Protein AF-A0A932X259-F1 (afdb_monomer_lite)

Secondary structure (DSSP, 8-state):
-PPPPEEEEEEEE-GGGGGGTSPPPEEPSSGGGGT--EE-EEEEEEEEE---STTSPPEEE-S--SEEEES-BTT---SS--SSTTSPTT-B-SB-TTS-BSS-SBTTTSSBT-EEEEEEPPTTSPP-TTEEEEBPPPPPSS--B--GGG--TT-SSSSSHHHHHHHHHSB----EETT-EEEEPBPPS--HHHHHHHHHHHTT--SSSSSS--EEEE-SS-EEEE--TT-HHHHTTSS-TT-EES--TTEEEEEEE----SSGGG---EEEEEEEEEEEEEEEEETTTTEEEEEEEEEEE--S--S---TT----S-----PPEEESSSS--EEEE--

Structure (mmCIF, N/CA/C/O backbone):
data_AF-A0A932X259-F1
#
_entry.id   AF-A0A932X259-F1
#
loop_
_atom_site.group_PDB
_atom_site.id
_atom_site.type_symbol
_atom_site.label_atom_id
_atom_site.label_alt_id
_atom_site.label_comp_id
_atom_site.label_asym_id
_atom_site.label_entity_id
_atom_site.label_seq_id
_atom_site.pdbx_PDB_ins_code
_atom_site.Cartn_x
_atom_site.Cartn_y
_atom_site.Cartn_z
_atom_site.occupancy
_atom_site.B_iso_or_equiv
_atom_site.auth_seq_id
_atom_site.auth_comp_id
_atom_site.auth_asym_id
_atom_site.auth_atom_id
_atom_site.pdbx_PDB_model_num
ATOM 1 N N . MET A 1 1 ? 9.341 -11.853 22.977 1.00 45.12 1 MET A N 1
ATOM 2 C CA . MET A 1 1 ? 8.318 -11.213 22.128 1.00 45.12 1 MET A CA 1
ATOM 3 C C . MET A 1 1 ? 7.672 -10.111 22.946 1.00 45.12 1 MET A C 1
ATOM 5 O O . MET A 1 1 ? 7.271 -10.413 24.067 1.00 45.12 1 MET A O 1
ATOM 9 N N . PRO A 1 2 ? 7.632 -8.850 22.489 1.00 50.47 2 PRO A N 1
ATOM 10 C CA . PRO A 1 2 ? 6.770 -7.865 23.125 1.00 50.47 2 PRO A CA 1
ATOM 11 C C . PRO A 1 2 ? 5.333 -8.364 22.966 1.00 50.47 2 PRO A C 1
ATOM 13 O O . PRO A 1 2 ? 4.977 -8.888 21.914 1.00 50.47 2 PRO A O 1
ATOM 16 N N . ASN A 1 3 ? 4.535 -8.287 24.026 1.00 65.69 3 ASN A N 1
ATOM 17 C CA . ASN A 1 3 ? 3.142 -8.708 23.963 1.00 65.69 3 ASN A CA 1
ATOM 18 C C . ASN A 1 3 ? 2.422 -7.856 22.912 1.00 65.69 3 ASN A C 1
ATOM 20 O O . ASN A 1 3 ? 2.396 -6.632 23.041 1.00 65.69 3 ASN A O 1
ATOM 24 N N . ASN A 1 4 ? 1.852 -8.503 21.895 1.00 74.19 4 ASN A N 1
ATOM 25 C CA . ASN A 1 4 ? 0.963 -7.856 20.936 1.00 74.19 4 ASN A CA 1
ATOM 26 C C . ASN A 1 4 ? -0.113 -7.041 21.683 1.00 74.19 4 ASN A C 1
ATOM 28 O O . ASN A 1 4 ? -0.573 -7.471 22.751 1.00 74.19 4 ASN A O 1
ATOM 32 N N . PRO A 1 5 ? -0.522 -5.872 21.164 1.00 78.81 5 PRO A N 1
ATOM 33 C CA . PRO A 1 5 ? -1.546 -5.058 21.802 1.00 78.81 5 PRO A CA 1
ATOM 34 C C . PRO A 1 5 ? -2.870 -5.825 21.887 1.00 78.81 5 PRO A C 1
ATOM 36 O O . PRO A 1 5 ? -3.366 -6.368 20.898 1.00 78.81 5 PRO A O 1
ATOM 39 N N . ARG A 1 6 ? -3.449 -5.853 23.092 1.00 82.31 6 ARG A N 1
ATOM 40 C CA . ARG A 1 6 ? -4.713 -6.534 23.393 1.00 82.31 6 ARG A CA 1
ATOM 41 C C . ARG A 1 6 ? -5.741 -5.558 23.932 1.00 82.31 6 ARG A C 1
ATOM 43 O O . ARG A 1 6 ? -5.445 -4.771 24.829 1.00 82.31 6 ARG A O 1
ATOM 50 N N . ILE A 1 7 ? -6.966 -5.674 23.443 1.00 82.81 7 ILE A N 1
ATOM 51 C CA . ILE A 1 7 ? -8.128 -4.939 23.938 1.00 82.81 7 ILE A CA 1
ATOM 52 C C . ILE A 1 7 ? -9.087 -5.953 24.543 1.00 82.81 7 ILE A C 1
ATOM 54 O O . ILE A 1 7 ? -9.465 -6.914 23.885 1.00 82.81 7 ILE A O 1
ATOM 58 N N . THR A 1 8 ? -9.484 -5.750 25.799 1.00 82.69 8 THR A N 1
ATOM 59 C CA . THR A 1 8 ? -10.473 -6.602 26.469 1.00 82.69 8 THR A CA 1
ATOM 60 C C . THR A 1 8 ? -11.732 -5.805 26.747 1.00 82.69 8 THR A C 1
ATOM 62 O O . THR A 1 8 ? -11.695 -4.802 27.457 1.00 82.69 8 THR A O 1
ATOM 65 N N . VAL A 1 9 ? -12.851 -6.268 26.202 1.00 83.88 9 VAL A N 1
ATOM 66 C CA . VAL A 1 9 ? -14.177 -5.702 26.427 1.00 83.88 9 VAL A CA 1
ATOM 67 C C . VAL A 1 9 ? -14.928 -6.614 27.382 1.00 83.88 9 VAL A C 1
ATOM 69 O O . VAL A 1 9 ? -15.023 -7.820 27.165 1.00 83.88 9 VAL A O 1
ATOM 72 N N . THR A 1 10 ? -15.472 -6.031 28.446 1.00 82.88 10 THR A N 1
ATOM 73 C CA . THR A 1 10 ? -16.370 -6.726 29.370 1.00 82.88 10 THR A CA 1
ATOM 74 C C . THR A 1 10 ? -17.757 -6.122 29.247 1.00 82.88 10 THR A C 1
ATOM 76 O O . THR A 1 10 ? -17.952 -4.942 29.531 1.00 82.88 10 THR A O 1
ATOM 79 N N . VAL A 1 11 ? -18.722 -6.936 28.834 1.00 82.75 11 VAL A N 1
ATOM 80 C CA . VAL A 1 11 ? -20.140 -6.575 28.818 1.00 82.75 11 VAL A CA 1
ATOM 81 C C . VAL A 1 11 ? -20.782 -7.171 30.058 1.00 82.75 11 VAL A C 1
ATOM 83 O O . VAL A 1 11 ? -20.601 -8.353 30.348 1.00 82.75 11 VAL A O 1
ATOM 86 N N . GLN A 1 12 ? -21.527 -6.361 30.802 1.00 86.31 12 GLN A N 1
ATOM 87 C CA . GLN A 1 12 ? -22.185 -6.789 32.031 1.00 86.31 12 GLN A CA 1
ATOM 88 C C . GLN A 1 12 ? -23.670 -6.449 31.986 1.00 86.31 12 GLN A C 1
ATOM 90 O O . GLN A 1 12 ? -24.073 -5.412 31.462 1.00 86.31 12 GLN A O 1
ATOM 95 N N . ARG A 1 13 ? -24.480 -7.333 32.561 1.00 85.88 13 ARG A N 1
ATOM 96 C CA . ARG A 1 13 ? -25.880 -7.088 32.897 1.00 85.88 13 ARG A CA 1
ATOM 97 C C . ARG A 1 13 ? -26.040 -7.398 34.373 1.00 85.88 13 ARG A C 1
ATOM 99 O O . ARG A 1 13 ? -26.121 -8.570 34.736 1.00 85.88 13 ARG A O 1
ATOM 106 N N . THR A 1 14 ? -26.038 -6.361 35.205 1.00 85.62 14 THR A N 1
ATOM 107 C CA . THR A 1 14 ? -26.082 -6.512 36.667 1.00 85.62 14 THR A CA 1
ATOM 108 C C . THR A 1 14 ? -27.204 -5.708 37.298 1.00 85.62 14 THR A C 1
ATOM 110 O O . THR A 1 14 ? -27.663 -4.718 36.724 1.00 85.62 14 THR A O 1
ATOM 113 N N . ALA A 1 15 ? -27.615 -6.072 38.513 1.00 76.94 15 ALA A N 1
ATOM 114 C CA . ALA A 1 15 ? -28.563 -5.281 39.300 1.00 76.94 15 ALA A CA 1
ATOM 115 C C . ALA A 1 15 ? -28.119 -3.812 39.463 1.00 76.94 15 ALA A C 1
ATOM 117 O O . ALA A 1 15 ? -28.945 -2.910 39.339 1.00 76.94 15 ALA A O 1
ATOM 118 N N . ALA A 1 16 ? -26.814 -3.568 39.627 1.00 71.06 16 ALA A N 1
ATOM 119 C CA . ALA A 1 16 ? -26.227 -2.226 39.710 1.00 71.06 16 ALA A CA 1
ATOM 120 C C . ALA A 1 16 ? -26.286 -1.435 38.384 1.00 71.06 16 ALA A C 1
ATOM 122 O O . ALA A 1 16 ? -26.168 -0.213 38.384 1.00 71.06 16 ALA A O 1
ATOM 123 N N . SER A 1 17 ? -26.495 -2.114 37.251 1.00 67.12 17 SER A N 1
ATOM 124 C CA . SER A 1 17 ? -26.584 -1.495 35.919 1.00 67.12 17 SER A CA 1
ATOM 125 C C . SER A 1 17 ? -27.923 -0.786 35.675 1.00 67.12 17 SER A C 1
ATOM 127 O O . SER A 1 17 ? -28.011 0.061 34.783 1.00 67.12 17 SER A O 1
ATOM 129 N N . ARG A 1 18 ? -28.962 -1.112 36.465 1.00 65.06 18 ARG A N 1
ATOM 130 C CA . ARG A 1 18 ? -30.315 -0.538 36.334 1.00 65.06 18 ARG A CA 1
ATOM 131 C C . ARG A 1 18 ? -30.341 0.974 36.540 1.00 65.06 18 ARG A C 1
ATOM 133 O O . ARG A 1 18 ? -31.034 1.667 35.804 1.00 65.06 18 ARG A O 1
ATOM 140 N N . ASP A 1 19 ? -29.565 1.474 37.495 1.00 61.69 19 ASP A N 1
ATOM 141 C CA . ASP A 1 19 ? -29.581 2.893 37.871 1.00 61.69 19 ASP A CA 1
ATOM 142 C C . ASP A 1 19 ? -28.738 3.767 36.927 1.00 61.69 19 ASP A C 1
ATOM 144 O O . ASP A 1 19 ? -28.852 4.990 36.934 1.00 61.69 19 ASP A O 1
ATOM 148 N N . ALA A 1 20 ? -27.922 3.141 36.074 1.00 64.56 20 ALA A N 1
ATOM 149 C CA . ALA A 1 20 ? -27.018 3.808 35.140 1.00 64.56 20 ALA A CA 1
ATOM 150 C C . ALA A 1 20 ? -27.521 3.809 33.680 1.00 64.56 20 ALA A C 1
ATOM 152 O O . ALA A 1 20 ? -26.792 4.225 32.783 1.00 64.56 20 ALA A O 1
ATOM 153 N N . GLY A 1 21 ? -28.757 3.356 33.420 1.00 64.75 21 GLY A N 1
ATOM 154 C CA . GLY A 1 21 ? -29.352 3.350 32.075 1.00 64.75 21 GLY A CA 1
ATOM 155 C C . GLY A 1 21 ? -28.845 2.238 31.146 1.00 64.75 21 GLY A C 1
ATOM 156 O O . GLY A 1 21 ? -29.092 2.289 29.942 1.00 64.75 21 GLY A O 1
ATOM 157 N N . PHE A 1 22 ? -28.157 1.228 31.687 1.00 72.31 22 PHE A N 1
ATOM 158 C CA . PHE A 1 22 ? -27.699 0.049 30.946 1.00 72.31 22 PHE A CA 1
ATOM 159 C C . PHE A 1 22 ? -28.690 -1.122 31.069 1.00 72.31 22 PHE A C 1
ATOM 161 O O . PHE A 1 22 ? -29.661 -1.076 31.826 1.00 72.31 22 PHE A O 1
ATOM 168 N N . ALA A 1 23 ? -28.461 -2.192 30.298 1.00 76.81 23 ALA A N 1
ATOM 169 C CA . ALA A 1 23 ? -29.352 -3.349 30.274 1.00 76.81 23 ALA A CA 1
ATOM 170 C C . ALA A 1 23 ? -29.478 -4.010 31.671 1.00 76.81 23 ALA A C 1
ATOM 172 O O . ALA A 1 23 ? -28.460 -4.296 32.306 1.00 76.81 23 ALA A O 1
ATOM 173 N N . PRO A 1 24 ? -30.707 -4.310 32.143 1.00 81.25 24 PRO A N 1
ATOM 174 C CA . PRO A 1 24 ? -30.941 -4.905 33.462 1.00 81.25 24 PRO A CA 1
ATOM 175 C C . PRO A 1 24 ? -30.407 -6.346 33.534 1.00 81.25 24 PRO A C 1
ATOM 177 O O . PRO A 1 24 ? -30.211 -6.964 32.480 1.00 81.25 24 PRO A O 1
ATOM 180 N N . PRO A 1 25 ? -30.225 -6.925 34.737 1.00 86.19 25 PRO A N 1
ATOM 181 C CA . PRO A 1 25 ? -29.815 -8.323 34.899 1.00 86.19 25 PRO A CA 1
ATOM 182 C C . PRO A 1 25 ? -30.815 -9.291 34.246 1.00 86.19 25 PRO A C 1
ATOM 184 O O . PRO A 1 25 ? -31.937 -8.922 33.879 1.00 86.19 25 PRO A O 1
ATOM 187 N N . VAL A 1 26 ? -30.387 -10.531 34.014 1.00 89.50 26 VAL A N 1
ATOM 188 C CA . VAL A 1 26 ? -31.168 -11.498 33.233 1.00 89.50 26 VAL A CA 1
ATOM 189 C C . VAL A 1 26 ? -32.234 -12.137 34.127 1.00 89.50 26 VAL A C 1
ATOM 191 O O . VAL A 1 26 ? -31.894 -12.686 35.176 1.00 89.50 26 VAL A O 1
ATOM 194 N N . PRO A 1 27 ? -33.523 -12.111 33.740 1.00 88.19 27 PRO A N 1
ATOM 195 C CA . PRO A 1 27 ? -34.566 -12.767 34.514 1.00 88.19 27 PRO A CA 1
ATOM 196 C C . PRO A 1 27 ? -34.375 -14.283 34.485 1.00 88.19 27 PRO A C 1
ATOM 198 O O . PRO A 1 27 ? -34.145 -14.871 33.427 1.00 88.19 27 PRO A O 1
ATOM 201 N N . THR A 1 28 ? -34.532 -14.936 35.634 1.00 88.25 28 THR A N 1
ATOM 202 C CA . THR A 1 28 ? -34.539 -16.400 35.673 1.00 88.25 28 THR A CA 1
ATOM 203 C C . THR A 1 28 ? -35.951 -16.913 35.391 1.00 88.25 28 THR A C 1
ATOM 205 O O . THR A 1 28 ? -36.949 -16.347 35.849 1.00 88.25 28 THR A O 1
ATOM 208 N N . PHE A 1 29 ? -36.063 -17.992 34.616 1.00 86.50 29 PHE A N 1
ATOM 209 C CA . PHE A 1 29 ? -37.354 -18.647 34.401 1.00 86.50 29 PHE A CA 1
ATOM 210 C C . PHE A 1 29 ? -37.689 -19.581 35.572 1.00 86.50 29 PHE A C 1
ATOM 212 O O . PHE A 1 29 ? -38.701 -19.401 36.242 1.00 86.50 29 PHE A O 1
ATOM 219 N N . PHE A 1 30 ? -36.795 -20.527 35.877 1.00 87.12 30 PHE A N 1
ATOM 220 C CA . PHE A 1 30 ? -37.000 -21.506 36.950 1.00 87.12 30 PHE A CA 1
ATOM 221 C C . PHE A 1 30 ? -36.618 -20.991 38.346 1.00 87.12 30 PHE A C 1
ATOM 223 O O . PHE A 1 30 ? -37.236 -21.393 39.328 1.00 87.12 30 PHE A O 1
ATOM 230 N N . GLY A 1 31 ? -35.652 -20.072 38.455 1.00 83.62 31 GLY A N 1
ATOM 231 C CA . GLY A 1 31 ? -35.204 -19.532 39.747 1.00 83.62 31 GLY A CA 1
ATOM 232 C C . GLY A 1 31 ? -36.307 -18.786 40.503 1.00 83.62 31 GLY A C 1
ATOM 233 O O . GLY A 1 31 ? -36.319 -18.784 41.734 1.00 83.62 31 GLY A O 1
ATOM 234 N N . LYS A 1 32 ? -37.306 -18.254 39.789 1.00 86.88 32 LYS A N 1
ATOM 235 C CA . LYS A 1 32 ? -38.492 -17.627 40.389 1.00 86.88 32 LYS A CA 1
ATOM 236 C C . LYS A 1 32 ? -39.249 -18.559 41.336 1.00 86.88 32 LYS A C 1
ATOM 238 O O . LYS A 1 32 ? -39.766 -18.083 42.341 1.00 86.88 32 LYS A O 1
ATOM 243 N N . ALA A 1 33 ? -39.273 -19.868 41.069 1.00 84.69 33 ALA A N 1
ATOM 244 C CA . ALA A 1 33 ? -39.947 -20.846 41.928 1.00 84.69 33 ALA A CA 1
ATOM 245 C C . ALA A 1 33 ? -39.275 -21.011 43.306 1.00 84.69 33 ALA A C 1
ATOM 247 O O . ALA A 1 33 ? -39.915 -21.470 44.247 1.00 84.69 33 ALA A O 1
ATOM 248 N N . ILE A 1 34 ? -38.005 -20.613 43.427 1.00 89.25 34 ILE A N 1
ATOM 249 C CA . ILE A 1 34 ? -37.200 -20.696 44.655 1.00 89.25 34 ILE A CA 1
ATOM 250 C C . ILE A 1 34 ? -36.741 -19.315 45.156 1.00 89.25 34 ILE A C 1
ATOM 252 O O . ILE A 1 34 ? -35.814 -19.219 45.953 1.00 89.25 34 ILE A O 1
ATOM 256 N N . GLY A 1 35 ? -37.385 -18.236 44.696 1.00 88.38 35 GLY A N 1
ATOM 257 C CA . GLY A 1 35 ? -37.127 -16.871 45.169 1.00 88.38 35 GLY A CA 1
ATOM 258 C C . GLY A 1 35 ? -35.972 -16.127 44.486 1.00 88.38 35 GLY A C 1
ATOM 259 O O . GLY A 1 35 ? -35.629 -15.033 44.923 1.00 88.38 35 GLY A O 1
ATOM 260 N N . ILE A 1 36 ? -35.392 -16.656 43.405 1.00 88.25 36 ILE A N 1
ATOM 261 C CA . ILE A 1 36 ? -34.329 -15.989 42.632 1.00 88.25 36 ILE A CA 1
ATOM 262 C C . ILE A 1 36 ? -34.938 -15.386 41.365 1.00 88.25 36 ILE A C 1
ATOM 264 O O . ILE A 1 36 ? -35.127 -16.084 40.377 1.00 88.25 36 ILE A O 1
ATOM 268 N N . ALA A 1 37 ? -35.265 -14.095 41.360 1.00 87.31 37 ALA A N 1
ATOM 269 C CA . ALA A 1 37 ? -35.941 -13.474 40.216 1.00 87.31 37 ALA A CA 1
ATOM 270 C C . ALA A 1 37 ? -35.006 -13.163 39.033 1.00 87.31 37 ALA A C 1
ATOM 272 O O . ALA A 1 37 ? -35.431 -13.239 37.877 1.00 87.31 37 ALA A O 1
ATOM 273 N N . GLU A 1 38 ? -33.749 -12.817 39.316 1.00 89.94 38 GLU A N 1
ATOM 274 C CA . GLU A 1 38 ? -32.783 -12.279 38.353 1.00 89.94 38 GLU A CA 1
ATOM 275 C C . GLU A 1 38 ? -31.372 -12.753 38.707 1.00 89.94 38 GLU A C 1
ATOM 277 O O . GLU A 1 38 ? -31.083 -13.034 39.872 1.00 89.94 38 GLU A O 1
ATOM 282 N N . VAL A 1 39 ? -30.510 -12.857 37.699 1.00 88.00 39 VAL A N 1
ATOM 283 C CA . VAL A 1 39 ? -29.086 -13.161 37.860 1.00 88.00 39 VAL A CA 1
ATOM 284 C C . VAL A 1 39 ? -28.245 -12.179 37.062 1.00 88.00 39 VAL A C 1
ATOM 286 O O . VAL A 1 39 ? -28.589 -11.793 35.940 1.00 88.00 39 VAL A O 1
ATOM 289 N N . ASP A 1 40 ? -27.123 -11.804 37.657 1.00 89.06 40 ASP A N 1
ATOM 290 C CA . ASP A 1 40 ? -26.106 -11.011 36.995 1.00 89.06 40 ASP A CA 1
ATOM 291 C C . ASP A 1 40 ? -25.333 -11.901 36.019 1.00 89.06 40 ASP A C 1
ATOM 293 O O . ASP A 1 40 ? -24.961 -13.031 36.345 1.00 89.06 40 ASP A O 1
ATOM 297 N N . VAL A 1 41 ? -25.091 -11.396 34.812 1.00 87.62 41 VAL A N 1
ATOM 298 C CA . VAL A 1 41 ? -24.262 -12.079 33.814 1.00 87.62 41 VAL A CA 1
ATOM 299 C C . VAL A 1 41 ? -23.212 -11.125 33.275 1.00 87.62 41 VAL A C 1
ATOM 301 O O . VAL A 1 41 ? -23.452 -9.924 33.125 1.00 87.62 41 VAL A O 1
ATOM 304 N N . SER A 1 42 ? -22.049 -11.669 32.948 1.00 85.31 42 SER A N 1
ATOM 305 C CA . SER A 1 42 ? -21.005 -10.952 32.234 1.00 85.31 42 SER A CA 1
ATOM 306 C C . SER A 1 42 ? -20.455 -11.807 31.102 1.00 85.31 42 SER A C 1
ATOM 308 O O . SER A 1 42 ? -20.469 -13.037 31.158 1.00 85.31 42 SER A O 1
ATOM 310 N N . ALA A 1 43 ? -19.988 -11.135 30.060 1.00 83.19 43 ALA A N 1
ATOM 311 C CA . ALA A 1 43 ? -19.244 -11.725 28.965 1.00 83.19 43 ALA A CA 1
ATOM 312 C C . ALA A 1 43 ? -17.968 -10.911 28.769 1.00 83.19 43 ALA A C 1
ATOM 314 O O . ALA A 1 43 ? -17.998 -9.679 28.814 1.00 83.19 43 ALA A O 1
ATOM 315 N N . VAL A 1 44 ? -16.852 -11.602 28.562 1.00 82.56 44 VAL A N 1
ATOM 316 C CA . VAL A 1 44 ? -15.559 -10.981 28.279 1.00 82.56 44 VAL A CA 1
ATOM 317 C C . VAL A 1 44 ? -15.098 -11.444 26.909 1.00 82.56 44 VAL A C 1
ATOM 319 O O . VAL A 1 44 ? -15.125 -12.639 26.620 1.00 82.56 44 VAL A O 1
ATOM 322 N N . ALA A 1 45 ? -14.669 -10.499 26.084 1.00 79.19 45 ALA A N 1
ATOM 323 C CA . ALA A 1 45 ? -14.014 -10.767 24.816 1.00 79.19 45 ALA A CA 1
ATOM 324 C C . ALA A 1 45 ? -12.685 -10.015 24.785 1.00 79.19 45 ALA A C 1
ATOM 326 O O . ALA A 1 45 ? -12.643 -8.817 25.069 1.00 79.19 45 ALA A O 1
ATOM 327 N N . THR A 1 46 ? -11.606 -10.709 24.436 1.00 79.19 46 THR A N 1
ATOM 328 C CA . THR A 1 46 ? -10.302 -10.092 24.193 1.00 79.19 46 THR A CA 1
ATOM 329 C C . THR A 1 46 ? -10.004 -10.167 22.702 1.00 79.19 46 THR A C 1
ATOM 331 O O . THR A 1 46 ? -10.198 -11.207 22.084 1.00 79.19 46 THR A O 1
ATOM 334 N N . ALA A 1 47 ? -9.538 -9.070 22.119 1.00 75.38 47 ALA A N 1
ATOM 335 C CA . ALA A 1 47 ? -9.013 -9.005 20.764 1.00 75.38 47 ALA A CA 1
ATOM 336 C C . ALA A 1 47 ? -7.528 -8.630 20.814 1.00 75.38 47 ALA A C 1
ATOM 338 O O . ALA A 1 47 ? -7.099 -7.911 21.717 1.00 75.38 47 ALA A O 1
ATOM 339 N N . GLU A 1 48 ? -6.744 -9.115 19.861 1.00 77.25 48 GLU A N 1
ATOM 340 C CA . GLU A 1 48 ? -5.313 -8.855 19.727 1.00 77.25 48 GLU A CA 1
ATOM 341 C C . GLU A 1 48 ? -5.017 -8.400 18.301 1.00 77.25 48 GLU A C 1
ATOM 343 O O . GLU A 1 48 ? -5.407 -9.086 17.355 1.00 77.25 48 GLU A O 1
ATOM 348 N N . ALA A 1 49 ? -4.317 -7.274 18.151 1.00 76.50 49 ALA A N 1
ATOM 349 C CA . ALA A 1 49 ? -3.743 -6.896 16.864 1.00 76.50 49 ALA A CA 1
ATOM 350 C C . ALA A 1 49 ? -2.325 -7.468 16.755 1.00 76.50 49 ALA A C 1
ATOM 352 O O . ALA A 1 49 ? -1.566 -7.406 17.723 1.00 76.50 49 ALA A O 1
ATOM 353 N N . TYR A 1 50 ? -1.967 -8.047 15.610 1.00 70.62 50 TYR A N 1
ATOM 354 C CA . TYR A 1 50 ? -0.666 -8.696 15.418 1.00 70.62 50 TYR A CA 1
ATOM 355 C C . TYR A 1 50 ? -0.046 -8.329 14.071 1.00 70.62 50 TYR A C 1
ATOM 357 O O . TYR A 1 50 ? -0.755 -8.007 13.125 1.00 70.62 50 TYR A O 1
ATOM 365 N N . THR A 1 51 ? 1.280 -8.408 13.976 1.00 73.12 51 THR A N 1
ATOM 366 C CA . THR A 1 51 ? 1.992 -8.342 12.694 1.00 73.12 51 THR A CA 1
ATOM 367 C C . THR A 1 51 ? 2.144 -9.766 12.151 1.00 73.12 51 THR A C 1
ATOM 369 O O . THR A 1 51 ? 2.713 -10.607 12.856 1.00 73.12 51 THR A O 1
ATOM 372 N N . PRO A 1 52 ? 1.629 -10.083 10.951 1.00 69.38 52 PRO A N 1
ATOM 373 C CA . PRO A 1 52 ? 1.787 -11.410 10.357 1.00 69.38 52 PRO A CA 1
ATOM 374 C C . PRO A 1 52 ? 3.253 -11.719 10.054 1.00 69.38 52 PRO A C 1
ATOM 376 O O . PRO A 1 52 ? 4.004 -10.847 9.612 1.00 69.38 52 PRO A O 1
ATOM 379 N N . GLY A 1 53 ? 3.642 -12.969 10.281 1.00 71.00 53 GLY A N 1
ATOM 380 C CA . GLY A 1 53 ? 5.001 -13.465 10.100 1.00 71.00 53 GLY A CA 1
ATOM 381 C C . GLY A 1 53 ? 5.190 -14.794 10.828 1.00 71.00 53 GLY A C 1
ATOM 382 O O . GLY A 1 53 ? 4.206 -15.466 11.140 1.00 71.00 53 GLY A O 1
ATOM 383 N N . ASP A 1 54 ? 6.436 -15.178 11.109 1.00 65.81 54 ASP A N 1
ATOM 384 C CA . ASP A 1 54 ? 6.756 -16.489 11.688 1.00 65.81 54 ASP A CA 1
ATOM 385 C C . ASP A 1 54 ? 5.902 -16.839 12.931 1.00 65.81 54 ASP A C 1
ATOM 387 O O . ASP A 1 54 ? 5.765 -16.062 13.884 1.00 65.81 54 ASP A O 1
ATOM 391 N N . GLY A 1 55 ? 5.270 -18.016 12.887 1.00 65.19 55 GLY A N 1
ATOM 392 C CA . GLY A 1 55 ? 4.381 -18.527 13.932 1.00 65.19 55 GLY A CA 1
ATOM 393 C C . GLY A 1 55 ? 3.024 -17.821 14.087 1.00 65.19 55 GLY A C 1
ATOM 394 O O . GLY A 1 55 ? 2.274 -18.182 14.999 1.00 65.19 55 GLY A O 1
ATOM 395 N N . GLN A 1 56 ? 2.680 -16.835 13.248 1.00 70.94 56 GLN A N 1
ATOM 396 C CA . GLN A 1 56 ? 1.354 -16.200 13.235 1.00 70.94 56 GLN A CA 1
ATOM 397 C C . GLN A 1 56 ? 0.455 -16.760 12.118 1.00 70.94 56 GLN A C 1
ATOM 399 O O . GLN A 1 56 ? 0.968 -17.242 11.106 1.00 70.94 56 GLN A O 1
ATOM 404 N N . PRO A 1 57 ? -0.884 -16.701 12.278 1.00 69.12 57 PRO A N 1
ATOM 405 C CA . PRO A 1 57 ? -1.815 -17.071 11.220 1.00 69.12 57 PRO A CA 1
ATOM 406 C C . PRO A 1 57 ? -1.573 -16.253 9.942 1.00 69.12 57 PRO A C 1
ATOM 408 O O . PRO A 1 57 ? -1.195 -15.079 10.035 1.00 69.12 57 PRO A O 1
ATOM 411 N N . PRO A 1 58 ? -1.815 -16.843 8.759 1.00 67.31 58 PRO A N 1
ATOM 412 C CA . PRO A 1 58 ? -1.770 -16.107 7.501 1.00 67.31 58 PRO A CA 1
ATOM 413 C C . PRO A 1 58 ? -2.831 -14.997 7.471 1.00 67.31 58 PRO A C 1
ATOM 415 O O . PRO A 1 58 ? -3.822 -15.042 8.202 1.00 67.31 58 PRO A O 1
ATOM 418 N N . VAL A 1 59 ? -2.637 -14.009 6.596 1.00 71.38 59 VAL A N 1
ATOM 419 C CA . VAL A 1 59 ? -3.591 -12.913 6.364 1.00 71.38 59 VAL A CA 1
ATOM 420 C C . VAL A 1 59 ? -4.191 -12.964 4.967 1.00 71.38 59 VAL A C 1
ATOM 422 O O . VAL A 1 59 ? -3.522 -13.347 4.002 1.00 71.38 59 VAL A O 1
ATOM 425 N N . CYS A 1 60 ? -5.453 -12.545 4.878 1.00 72.19 60 CYS A N 1
ATOM 426 C CA . CYS A 1 60 ? -6.119 -12.218 3.622 1.00 72.19 60 CYS A CA 1
ATOM 427 C C . CYS A 1 60 ? -6.267 -10.705 3.537 1.00 72.19 60 CYS A C 1
ATOM 429 O O . CYS A 1 60 ? -6.834 -10.107 4.456 1.00 72.19 60 CYS A O 1
ATOM 431 N N . VAL A 1 61 ? -5.846 -10.108 2.424 1.00 74.56 61 VAL A N 1
ATOM 432 C CA . VAL A 1 61 ? -5.956 -8.657 2.237 1.00 74.56 61 VAL A CA 1
ATOM 433 C C . VAL A 1 61 ? -6.858 -8.347 1.052 1.00 74.56 61 VAL A C 1
ATOM 435 O O . VAL A 1 61 ? -6.644 -8.858 -0.047 1.00 74.56 61 VAL A O 1
ATOM 438 N N . GLY A 1 62 ? -7.884 -7.528 1.293 1.00 78.31 62 GLY A N 1
ATOM 439 C CA . GLY A 1 62 ? -8.716 -6.914 0.253 1.00 78.31 62 GLY A CA 1
ATOM 440 C C . GLY A 1 62 ? -8.260 -5.490 -0.081 1.00 78.31 62 GLY A C 1
ATOM 441 O O . GLY A 1 62 ? -7.323 -4.971 0.519 1.00 78.31 62 GLY A O 1
ATOM 442 N N . CYS A 1 63 ? -8.930 -4.829 -1.028 1.00 84.38 63 CYS A N 1
ATOM 443 C CA . CYS A 1 63 ? -8.568 -3.491 -1.523 1.00 84.38 63 CYS A CA 1
ATOM 444 C C . CYS A 1 63 ? -7.121 -3.381 -2.036 1.00 84.38 63 CYS A C 1
ATOM 446 O O . CYS A 1 63 ? -6.548 -2.284 -2.040 1.00 84.38 63 CYS A O 1
ATOM 448 N N . ILE A 1 64 ? -6.525 -4.499 -2.454 1.00 87.88 64 ILE A N 1
ATOM 449 C CA . ILE A 1 64 ? -5.180 -4.509 -3.019 1.00 87.88 64 ILE A CA 1
ATOM 450 C C . ILE A 1 64 ? -5.154 -3.698 -4.313 1.00 87.88 64 ILE A C 1
ATOM 452 O O . ILE A 1 64 ? -6.127 -3.655 -5.072 1.00 87.88 64 ILE A O 1
ATOM 456 N N . LYS A 1 65 ? -4.035 -3.024 -4.562 1.00 89.94 65 LYS A N 1
ATOM 457 C CA . LYS A 1 65 ? -3.836 -2.311 -5.826 1.00 89.94 65 LYS A CA 1
ATOM 458 C C . LYS A 1 65 ? -3.411 -3.295 -6.914 1.00 89.94 65 LYS A C 1
ATOM 460 O O . LYS A 1 65 ? -2.833 -4.325 -6.576 1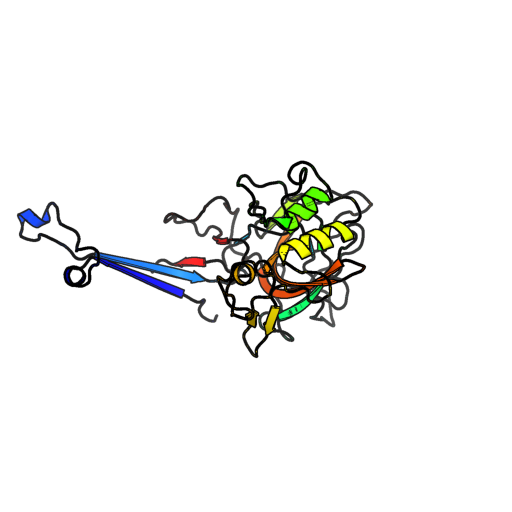.00 89.94 65 LYS A O 1
ATOM 465 N N . PRO A 1 66 ? -3.674 -2.998 -8.204 1.00 91.31 66 PRO A N 1
ATOM 466 C CA . PRO A 1 66 ? -3.326 -3.859 -9.342 1.00 91.31 66 PRO A CA 1
ATOM 467 C C . PRO A 1 66 ? -1.821 -3.856 -9.634 1.00 91.31 66 PRO A C 1
ATOM 469 O O . PRO A 1 66 ? -1.386 -3.693 -10.770 1.00 91.31 66 PRO A O 1
ATOM 472 N N . TRP A 1 67 ? -1.020 -3.992 -8.584 1.00 93.62 67 TRP A N 1
ATOM 473 C CA . TRP A 1 67 ? 0.426 -3.917 -8.559 1.00 93.62 67 TRP A CA 1
ATOM 474 C C . TRP A 1 67 ? 0.941 -5.133 -7.817 1.00 93.62 67 TRP A C 1
ATOM 476 O O . TRP A 1 67 ? 0.490 -5.408 -6.711 1.00 93.62 67 TRP A O 1
ATOM 486 N N . ILE A 1 68 ? 1.922 -5.810 -8.388 1.00 93.12 68 ILE A N 1
ATOM 487 C CA . ILE A 1 68 ? 2.716 -6.804 -7.673 1.00 93.12 68 ILE A CA 1
ATOM 488 C C . ILE A 1 68 ? 4.169 -6.342 -7.649 1.00 93.12 68 ILE A C 1
ATOM 490 O O . ILE A 1 68 ? 4.655 -5.784 -8.636 1.00 93.12 68 ILE A O 1
ATOM 494 N N . MET A 1 69 ? 4.845 -6.506 -6.514 1.00 95.12 69 MET A N 1
ATOM 495 C CA . MET A 1 69 ? 6.210 -6.013 -6.310 1.00 95.12 69 MET A CA 1
ATOM 496 C C . MET A 1 69 ? 7.134 -7.169 -5.913 1.00 95.12 69 MET A C 1
ATOM 498 O O . MET A 1 69 ? 6.734 -7.993 -5.086 1.00 95.12 69 MET A O 1
ATOM 502 N N . PRO A 1 70 ? 8.353 -7.272 -6.473 1.00 94.56 70 PRO A N 1
ATOM 503 C CA . PRO A 1 70 ? 9.283 -8.310 -6.061 1.00 94.56 70 PRO A CA 1
ATOM 504 C C . PRO A 1 70 ? 9.675 -8.085 -4.601 1.00 94.56 70 PRO A C 1
ATOM 506 O O . PRO A 1 70 ? 9.771 -6.946 -4.134 1.00 94.56 70 PRO A O 1
ATOM 509 N N . ASN A 1 71 ? 9.904 -9.175 -3.877 1.00 93.94 71 ASN A N 1
ATOM 510 C CA . ASN A 1 71 ? 10.356 -9.170 -2.489 1.00 93.94 71 ASN A CA 1
ATOM 511 C C . ASN A 1 71 ? 11.833 -8.740 -2.364 1.00 93.94 71 ASN A C 1
ATOM 513 O O . ASN A 1 71 ? 12.667 -9.513 -1.908 1.00 93.94 71 ASN A O 1
ATOM 517 N N . CYS A 1 72 ? 12.150 -7.520 -2.803 1.00 91.94 72 CYS A N 1
ATOM 518 C CA . CYS A 1 72 ? 13.495 -6.950 -2.799 1.00 91.94 72 CYS A CA 1
ATOM 519 C C . CYS A 1 72 ? 13.483 -5.552 -2.163 1.00 91.94 72 CYS A C 1
ATOM 521 O O . CYS A 1 72 ? 12.889 -4.614 -2.707 1.00 91.94 72 CYS A O 1
ATOM 523 N N . ASP A 1 73 ? 14.164 -5.419 -1.032 1.00 91.69 73 ASP A N 1
ATOM 524 C CA . ASP A 1 73 ? 14.370 -4.190 -0.281 1.00 91.69 73 ASP A CA 1
ATOM 525 C C . ASP A 1 73 ? 15.572 -3.400 -0.841 1.00 91.69 73 ASP A C 1
ATOM 527 O O . ASP A 1 73 ? 16.706 -3.880 -0.786 1.00 91.69 73 ASP A O 1
ATOM 531 N N . PRO A 1 74 ? 15.358 -2.181 -1.380 1.00 88.81 74 PRO A N 1
ATOM 532 C CA . PRO A 1 74 ? 16.418 -1.366 -1.969 1.00 88.81 74 PRO A CA 1
ATOM 533 C C . PRO A 1 74 ? 17.388 -0.732 -0.970 1.00 88.81 74 PRO A C 1
ATOM 535 O O . PRO A 1 74 ? 18.426 -0.240 -1.406 1.00 88.81 74 PRO A O 1
ATOM 538 N N . ASN A 1 75 ? 17.026 -0.615 0.312 1.00 87.12 75 ASN A N 1
ATOM 539 C CA . ASN A 1 75 ? 17.763 0.233 1.259 1.00 87.12 75 ASN A CA 1
ATOM 540 C C . ASN A 1 75 ? 18.519 -0.558 2.330 1.00 87.12 75 ASN A C 1
ATOM 542 O O . ASN A 1 75 ? 19.185 0.052 3.166 1.00 87.12 75 ASN A O 1
ATOM 546 N N . HIS A 1 76 ? 18.459 -1.887 2.275 1.00 85.38 76 HIS A N 1
ATOM 547 C CA . HIS A 1 76 ? 19.289 -2.769 3.078 1.00 85.38 76 HIS A CA 1
ATOM 548 C C . HIS A 1 76 ? 20.209 -3.547 2.136 1.00 85.38 76 HIS A C 1
ATOM 550 O O . HIS A 1 76 ? 19.752 -4.223 1.218 1.00 85.38 76 HIS A O 1
ATOM 556 N N . ASP A 1 77 ? 21.514 -3.374 2.332 1.00 75.31 77 ASP A N 1
ATOM 557 C CA . ASP A 1 77 ? 22.559 -4.008 1.532 1.00 75.31 77 ASP A CA 1
ATOM 558 C C . ASP A 1 77 ? 23.137 -5.194 2.309 1.00 75.31 77 ASP A C 1
ATOM 560 O O . ASP A 1 77 ? 23.451 -5.081 3.499 1.00 75.31 77 ASP A O 1
ATOM 564 N N . THR A 1 78 ? 23.304 -6.322 1.626 1.00 62.91 78 THR A N 1
ATOM 565 C CA . THR A 1 78 ? 24.118 -7.430 2.115 1.00 62.91 78 THR A CA 1
ATOM 566 C C . THR A 1 78 ? 25.393 -7.492 1.276 1.00 62.91 78 THR A C 1
ATOM 568 O O . THR A 1 78 ? 25.373 -7.843 0.099 1.00 62.91 78 THR A O 1
ATOM 571 N N . GLU A 1 79 ? 26.545 -7.192 1.893 1.00 54.78 79 GLU A N 1
ATOM 572 C CA . GLU A 1 79 ? 27.857 -7.275 1.220 1.00 54.78 79 GLU A CA 1
ATOM 573 C C . GLU A 1 79 ? 28.251 -8.715 0.813 1.00 54.78 79 GLU A C 1
ATOM 575 O O . GLU A 1 79 ? 29.268 -8.922 0.149 1.00 54.78 79 GLU A O 1
ATOM 580 N N . SER A 1 80 ? 27.467 -9.731 1.183 1.00 51.72 80 SER A N 1
ATOM 581 C CA . SER A 1 80 ? 27.735 -11.123 0.833 1.00 51.72 80 SER A CA 1
ATOM 582 C C . SER A 1 80 ? 26.440 -11.924 0.697 1.00 51.72 80 SER A C 1
ATOM 584 O O . SER A 1 80 ? 25.798 -12.215 1.701 1.00 51.72 80 SER A O 1
ATOM 586 N N . ASP A 1 81 ? 26.139 -12.315 -0.540 1.00 51.69 81 ASP A N 1
ATOM 587 C CA . ASP A 1 81 ? 25.070 -13.223 -0.970 1.00 51.69 81 ASP A CA 1
ATOM 588 C C . ASP A 1 81 ? 23.637 -12.703 -0.780 1.00 51.69 81 ASP A C 1
ATOM 590 O O . ASP A 1 81 ? 23.079 -12.692 0.314 1.00 51.69 81 ASP A O 1
ATOM 594 N N . SER A 1 82 ? 23.005 -12.344 -1.904 1.00 53.94 82 SER A N 1
ATOM 595 C CA . SER A 1 82 ? 21.575 -12.062 -1.955 1.00 53.94 82 SER A CA 1
ATOM 596 C C . SER A 1 82 ? 20.807 -13.268 -1.402 1.00 53.94 82 SER A C 1
ATOM 598 O O . SER A 1 82 ? 20.853 -14.364 -1.967 1.00 53.94 82 SER A O 1
ATOM 600 N N . LEU A 1 83 ? 20.075 -13.074 -0.298 1.00 63.56 83 LEU A N 1
ATOM 601 C CA . LEU A 1 83 ? 19.246 -14.122 0.316 1.00 63.56 83 LEU A CA 1
ATOM 602 C C . LEU A 1 83 ? 18.187 -14.682 -0.657 1.00 63.56 83 LEU A C 1
ATOM 604 O O . LEU A 1 83 ? 17.678 -15.783 -0.450 1.00 63.56 83 LEU A O 1
ATOM 608 N N . SER A 1 84 ? 17.890 -13.959 -1.745 1.00 70.06 84 SER A N 1
ATOM 609 C CA . SER A 1 84 ? 17.139 -14.454 -2.902 1.00 70.06 84 SER A CA 1
ATOM 610 C C . SER A 1 84 ? 18.013 -14.505 -4.157 1.00 70.06 84 SER A C 1
ATOM 612 O O . SER A 1 84 ? 18.748 -13.553 -4.426 1.00 70.06 84 SER A O 1
ATOM 614 N N . PRO A 1 85 ? 17.881 -15.549 -4.998 1.00 72.94 85 PRO A N 1
ATOM 615 C CA . PRO A 1 85 ? 18.521 -15.588 -6.313 1.00 72.94 85 PRO A CA 1
ATOM 616 C C . PRO A 1 85 ? 17.919 -14.585 -7.312 1.00 72.94 85 PRO A C 1
ATOM 618 O O . PRO A 1 85 ? 18.444 -14.449 -8.416 1.00 72.94 85 PRO A O 1
ATOM 621 N N . PHE A 1 86 ? 16.806 -13.928 -6.969 1.00 84.12 86 PHE A N 1
ATOM 622 C CA . PHE A 1 86 ? 16.054 -13.084 -7.895 1.00 84.12 86 PHE A CA 1
ATOM 623 C C . PHE A 1 86 ? 16.230 -11.580 -7.677 1.00 84.12 86 PHE A C 1
ATOM 625 O O . PHE A 1 86 ? 15.933 -10.801 -8.580 1.00 84.12 86 PHE A O 1
ATOM 632 N N . CYS A 1 87 ? 16.712 -11.165 -6.506 1.00 84.75 87 CYS A N 1
ATOM 633 C CA . CYS A 1 87 ? 16.976 -9.757 -6.239 1.00 84.75 87 CYS A CA 1
ATOM 634 C C . CYS A 1 87 ? 18.347 -9.351 -6.801 1.00 84.75 87 CYS A C 1
ATOM 636 O O . CYS A 1 87 ? 19.290 -10.147 -6.760 1.00 84.75 87 CYS A O 1
ATOM 638 N N . PRO A 1 88 ? 18.493 -8.131 -7.346 1.00 82.31 88 PRO A N 1
ATOM 639 C CA . PRO A 1 88 ? 19.775 -7.678 -7.859 1.00 82.31 88 PRO A CA 1
ATOM 640 C C . PRO A 1 88 ? 20.795 -7.489 -6.722 1.00 82.31 88 PRO A C 1
ATOM 642 O O . PRO A 1 88 ? 20.411 -7.255 -5.574 1.00 82.31 88 PRO A O 1
ATOM 645 N N . PRO A 1 89 ? 22.104 -7.543 -7.025 1.00 80.56 89 PRO A N 1
ATOM 646 C CA . PRO A 1 89 ? 23.143 -7.282 -6.033 1.00 80.56 89 PRO A CA 1
ATOM 647 C C . PRO A 1 89 ? 22.960 -5.924 -5.344 1.00 80.56 89 PRO A C 1
ATOM 649 O O . PRO A 1 89 ? 22.578 -4.949 -5.997 1.00 80.56 89 PRO A O 1
ATOM 652 N N . GLY A 1 90 ? 23.280 -5.858 -4.051 1.00 79.88 90 GLY A N 1
ATOM 653 C CA . GLY A 1 90 ? 23.142 -4.640 -3.249 1.00 79.88 90 GLY A CA 1
ATOM 654 C C . GLY A 1 90 ? 21.761 -4.447 -2.618 1.00 79.88 90 GLY A C 1
ATOM 655 O O . GLY A 1 90 ? 21.422 -3.331 -2.233 1.00 79.88 90 GLY A O 1
ATOM 656 N N . THR A 1 91 ? 20.933 -5.497 -2.593 1.00 86.06 91 THR A N 1
ATOM 657 C CA . THR A 1 91 ? 19.574 -5.473 -2.033 1.00 86.06 91 THR A CA 1
ATOM 658 C C . THR A 1 91 ? 19.344 -6.678 -1.139 1.00 86.06 91 THR A C 1
ATOM 660 O O . THR A 1 91 ? 20.030 -7.696 -1.275 1.00 86.06 91 THR A O 1
ATOM 663 N N . ASP A 1 92 ? 18.367 -6.567 -0.248 1.00 88.75 92 ASP A N 1
ATOM 664 C CA . ASP A 1 92 ? 17.973 -7.638 0.662 1.00 88.75 92 ASP A CA 1
ATOM 665 C C . ASP A 1 92 ? 16.487 -7.999 0.496 1.00 88.75 92 ASP A C 1
ATOM 667 O O . ASP A 1 92 ? 15.818 -7.479 -0.395 1.00 88.75 92 ASP A O 1
ATOM 671 N N . LEU A 1 93 ? 15.946 -8.908 1.306 1.00 90.31 93 LEU A N 1
ATOM 672 C CA . LEU A 1 93 ? 14.522 -9.265 1.281 1.00 90.31 93 LEU A CA 1
ATOM 673 C C . LEU A 1 93 ? 13.708 -8.434 2.269 1.00 90.31 93 LEU A C 1
ATOM 675 O O . LEU A 1 93 ? 14.165 -8.119 3.364 1.00 90.31 93 LEU A O 1
ATOM 679 N N . TYR A 1 94 ? 12.444 -8.169 1.931 1.00 92.00 94 TYR A N 1
ATOM 680 C CA . TYR A 1 94 ? 11.479 -7.719 2.937 1.00 92.00 94 TYR A CA 1
ATOM 681 C C . TYR A 1 94 ? 11.061 -8.886 3.840 1.00 92.00 94 TYR A C 1
ATOM 683 O O . TYR A 1 94 ? 10.967 -8.740 5.061 1.00 92.00 94 TYR A O 1
ATOM 691 N N . VAL A 1 95 ? 10.815 -10.050 3.229 1.00 90.44 95 VAL A N 1
ATOM 692 C CA . VAL A 1 95 ? 10.321 -11.262 3.890 1.00 90.44 95 VAL A CA 1
ATOM 693 C C . VAL A 1 95 ? 11.222 -12.457 3.566 1.00 90.44 95 VAL A C 1
ATOM 695 O O . VAL A 1 95 ? 11.516 -12.728 2.404 1.00 90.44 95 VAL A O 1
ATOM 698 N N . ASN A 1 96 ? 11.644 -13.203 4.580 1.00 86.62 96 ASN A N 1
ATOM 699 C CA . ASN A 1 96 ? 12.419 -14.432 4.423 1.00 86.62 96 ASN A CA 1
ATOM 700 C C . ASN A 1 96 ? 11.558 -15.597 3.914 1.00 86.62 96 ASN A C 1
ATOM 702 O O . ASN A 1 96 ? 10.330 -15.580 3.987 1.00 86.62 96 ASN A O 1
ATOM 706 N N . ALA A 1 97 ? 12.209 -16.672 3.465 1.00 83.00 97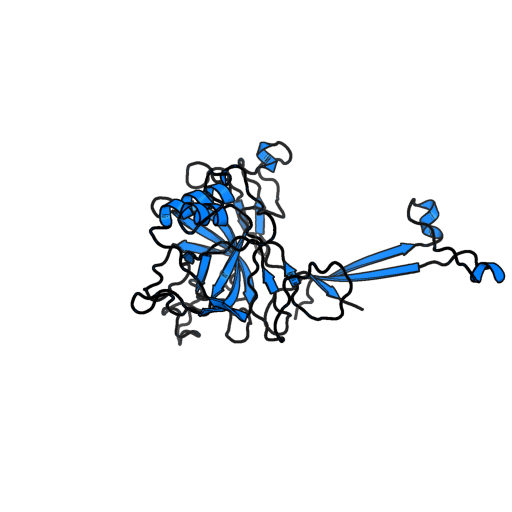 ALA A N 1
ATOM 707 C CA . ALA A 1 97 ? 11.524 -17.891 3.024 1.00 83.00 97 ALA A CA 1
ATOM 708 C C . ALA A 1 97 ? 10.677 -18.568 4.125 1.00 83.00 97 ALA A C 1
ATOM 710 O O . ALA A 1 97 ? 9.755 -19.316 3.812 1.00 83.00 97 ALA A O 1
ATOM 711 N N . ASP A 1 98 ? 10.977 -18.311 5.402 1.00 81.19 98 ASP A N 1
ATOM 712 C CA . ASP A 1 98 ? 10.196 -18.781 6.557 1.00 81.19 98 ASP A CA 1
ATOM 713 C C . ASP A 1 98 ? 9.004 -17.866 6.912 1.00 81.19 98 ASP A C 1
ATOM 715 O O . ASP A 1 98 ? 8.267 -18.146 7.860 1.00 81.19 98 ASP A O 1
ATOM 719 N N . GLY A 1 99 ? 8.804 -16.779 6.160 1.00 81.62 99 GLY A N 1
ATOM 720 C CA . GLY A 1 99 ? 7.748 -15.798 6.388 1.00 81.62 99 GLY A CA 1
ATOM 721 C C . GLY A 1 99 ? 8.079 -14.734 7.435 1.00 81.62 99 GLY A C 1
ATOM 722 O O . GLY A 1 99 ? 7.231 -13.888 7.719 1.00 81.62 99 GLY A O 1
ATOM 723 N N . SER A 1 100 ? 9.274 -14.746 8.031 1.00 84.50 100 SER A N 1
ATOM 724 C CA . SER A 1 100 ? 9.715 -13.686 8.943 1.00 84.50 100 SER A CA 1
ATOM 725 C C . SER A 1 100 ? 10.075 -12.402 8.187 1.00 84.50 100 SER A C 1
ATOM 727 O O . SER A 1 100 ? 10.569 -12.439 7.063 1.00 84.50 100 SER A O 1
ATOM 729 N N . ILE A 1 101 ? 9.825 -11.247 8.806 1.00 87.31 101 ILE A N 1
ATOM 730 C CA . ILE A 1 101 ? 10.253 -9.946 8.273 1.00 87.31 101 ILE A CA 1
ATOM 731 C C . ILE A 1 101 ? 11.733 -9.780 8.603 1.00 87.31 101 ILE A C 1
ATOM 733 O O . ILE A 1 101 ? 12.110 -9.904 9.770 1.00 87.31 101 ILE A O 1
ATOM 737 N N . LEU A 1 102 ? 12.557 -9.490 7.599 1.00 88.38 102 LEU A N 1
ATOM 738 C CA . LEU A 1 102 ? 14.006 -9.476 7.779 1.00 88.38 102 LEU A CA 1
ATOM 739 C C . LEU A 1 102 ? 14.487 -8.242 8.560 1.00 88.38 102 LEU A C 1
ATOM 741 O O . LEU A 1 102 ? 15.174 -8.380 9.571 1.00 88.38 102 LEU A O 1
ATOM 745 N N . HIS A 1 103 ? 14.055 -7.046 8.149 1.00 89.25 103 HIS A N 1
ATOM 746 C CA . HIS A 1 103 ? 14.465 -5.770 8.753 1.00 89.25 103 HIS A CA 1
ATOM 747 C C . HIS A 1 103 ? 13.311 -5.113 9.517 1.00 89.25 103 HIS A C 1
ATOM 749 O O . HIS A 1 103 ? 12.631 -4.204 9.039 1.00 89.25 103 HIS A O 1
ATOM 755 N N . THR A 1 104 ? 13.046 -5.593 10.733 1.00 87.62 104 THR A N 1
ATOM 756 C CA . THR A 1 104 ? 11.964 -5.054 11.575 1.00 87.62 104 THR A CA 1
ATOM 757 C C . THR A 1 104 ? 12.325 -3.714 12.215 1.00 87.62 104 THR A C 1
ATOM 759 O O . THR A 1 104 ? 13.448 -3.524 12.676 1.00 87.62 104 THR A O 1
ATOM 762 N N . GLY A 1 105 ? 11.337 -2.833 12.377 1.00 86.44 105 GLY A N 1
ATOM 763 C CA . GLY A 1 105 ? 11.490 -1.562 13.086 1.00 86.44 105 GLY A CA 1
ATOM 764 C C . GLY A 1 105 ? 11.476 -0.358 12.149 1.00 86.44 105 GLY A C 1
ATOM 765 O O . GLY A 1 105 ? 10.968 -0.438 11.033 1.00 86.44 105 GLY A O 1
ATOM 766 N N . ILE A 1 106 ? 11.996 0.766 12.639 1.00 88.44 106 ILE A N 1
ATOM 767 C CA . ILE A 1 106 ? 11.923 2.071 11.974 1.00 88.44 106 ILE A CA 1
ATOM 768 C C . ILE A 1 106 ? 13.199 2.321 11.166 1.00 88.44 106 ILE A C 1
ATOM 770 O O . ILE A 1 106 ? 14.306 2.002 11.611 1.00 88.44 106 ILE A O 1
ATOM 774 N N . ALA A 1 107 ? 13.044 2.921 9.990 1.00 89.75 107 ALA A N 1
ATOM 775 C CA . ALA A 1 107 ? 14.132 3.377 9.143 1.00 89.75 107 ALA A CA 1
ATOM 776 C C . ALA A 1 107 ? 15.103 4.305 9.911 1.00 89.75 107 ALA A C 1
ATOM 778 O O . ALA A 1 107 ? 14.673 5.103 10.749 1.00 89.75 107 ALA A O 1
ATOM 779 N N . PRO A 1 108 ? 16.421 4.230 9.645 1.00 89.19 108 PRO A N 1
ATOM 780 C CA . PRO A 1 108 ? 17.044 3.507 8.533 1.00 89.19 108 PRO A CA 1
ATOM 781 C C . PRO A 1 108 ? 17.415 2.046 8.8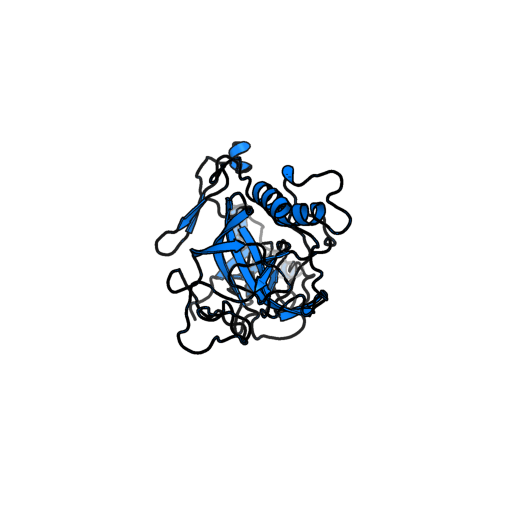31 1.00 89.19 108 PRO A C 1
ATOM 783 O O . PRO A 1 108 ? 17.894 1.381 7.930 1.00 89.19 108 PRO A O 1
ATOM 786 N N . ASN A 1 109 ? 17.242 1.558 10.065 1.00 86.62 109 ASN A N 1
ATOM 787 C CA . ASN A 1 109 ? 17.649 0.192 10.440 1.00 86.62 109 ASN A CA 1
ATOM 788 C C . ASN A 1 109 ? 16.532 -0.852 10.258 1.00 86.62 109 ASN A C 1
ATOM 790 O O . ASN A 1 109 ? 16.761 -2.040 10.458 1.00 86.62 109 ASN A O 1
ATOM 794 N N . GLY A 1 110 ? 15.311 -0.397 9.989 1.00 89.19 110 GLY A N 1
ATOM 795 C CA . GLY A 1 110 ? 14.167 -1.228 9.655 1.00 89.19 110 GLY A CA 1
ATOM 796 C C . GLY A 1 110 ? 13.378 -0.607 8.509 1.00 89.19 110 GLY A C 1
ATOM 797 O O . GLY A 1 110 ? 13.717 0.460 7.998 1.00 89.19 110 GLY A O 1
ATOM 798 N N . VAL A 1 111 ? 12.302 -1.271 8.112 1.00 91.06 111 VAL A N 1
ATOM 799 C CA . VAL A 1 111 ? 11.538 -0.903 6.909 1.00 91.06 111 VAL A CA 1
ATOM 800 C C . VAL A 1 111 ? 10.480 0.178 7.142 1.00 91.06 111 VAL A C 1
ATOM 802 O O . VAL A 1 111 ? 10.087 0.861 6.202 1.00 91.06 111 VAL A O 1
ATOM 805 N N . VAL A 1 112 ? 9.997 0.387 8.370 1.00 90.62 112 VAL A N 1
ATOM 806 C CA . VAL A 1 112 ? 8.916 1.358 8.628 1.00 90.62 112 VAL A CA 1
ATOM 807 C C . VAL A 1 112 ? 9.439 2.789 8.499 1.00 90.62 112 VAL A C 1
ATOM 809 O O . VAL A 1 112 ? 10.389 3.178 9.169 1.00 90.62 112 VAL A O 1
ATOM 812 N N . GLY A 1 113 ? 8.803 3.595 7.655 1.00 92.38 113 GLY A N 1
ATOM 813 C CA . GLY A 1 113 ? 9.228 4.953 7.309 1.00 92.38 113 GLY A CA 1
ATOM 814 C C . GLY A 1 113 ? 10.279 5.020 6.204 1.00 92.38 113 GLY A C 1
ATOM 815 O O . GLY A 1 113 ? 10.733 6.107 5.848 1.00 92.38 113 GLY A O 1
ATOM 816 N N . GLN A 1 114 ? 10.650 3.882 5.619 1.00 93.69 114 GLN A N 1
ATOM 817 C CA . GLN A 1 114 ? 11.525 3.837 4.458 1.00 93.69 114 GLN A CA 1
ATOM 818 C C . GLN A 1 114 ? 10.841 4.474 3.245 1.00 93.69 114 GLN A C 1
ATOM 820 O O . GLN A 1 114 ? 9.727 4.099 2.876 1.00 93.69 114 GLN A O 1
ATOM 825 N N . PHE A 1 115 ? 11.534 5.412 2.601 1.00 94.12 115 PHE A N 1
ATOM 826 C CA . PHE A 1 115 ? 11.101 5.996 1.336 1.00 94.12 115 PHE A CA 1
ATOM 827 C C . PHE A 1 115 ? 11.389 5.046 0.169 1.00 94.12 115 PHE A C 1
ATOM 829 O O . PHE A 1 115 ? 12.509 4.538 0.039 1.00 94.12 115 PHE A O 1
ATOM 836 N N . ILE A 1 116 ? 10.404 4.856 -0.708 1.00 95.00 116 ILE A N 1
ATOM 837 C CA . ILE A 1 116 ? 10.519 4.064 -1.934 1.00 95.00 116 ILE A CA 1
ATOM 838 C C . ILE A 1 116 ? 9.923 4.810 -3.132 1.00 95.00 116 ILE A C 1
ATOM 840 O O . ILE A 1 116 ? 8.936 5.537 -3.026 1.00 95.00 116 ILE A O 1
ATOM 844 N N . ASN A 1 117 ? 10.528 4.597 -4.302 1.00 94.19 117 ASN A N 1
ATOM 845 C CA . ASN A 1 117 ? 10.043 5.131 -5.573 1.00 94.19 117 ASN A CA 1
ATOM 846 C C . ASN A 1 117 ? 9.433 3.999 -6.393 1.00 94.19 117 ASN A C 1
ATOM 848 O O . ASN A 1 117 ? 10.148 3.337 -7.146 1.00 94.19 117 ASN A O 1
ATOM 852 N N . LEU A 1 118 ? 8.124 3.814 -6.283 1.00 94.62 118 LEU A N 1
ATOM 853 C CA . LEU A 1 118 ? 7.392 2.807 -7.034 1.00 94.62 118 LEU A CA 1
ATOM 854 C C . LEU A 1 118 ? 7.347 3.188 -8.521 1.00 94.62 118 LEU A C 1
ATOM 856 O O . LEU A 1 118 ? 6.784 4.217 -8.920 1.00 94.62 118 LEU A O 1
ATOM 860 N N . LYS A 1 119 ? 7.974 2.358 -9.356 1.00 91.94 119 LYS A N 1
ATOM 861 C CA . LYS A 1 119 ? 8.066 2.553 -10.809 1.00 91.94 119 LYS A CA 1
ATOM 862 C C . LYS A 1 119 ? 7.523 1.351 -11.559 1.00 91.94 119 LYS A C 1
ATOM 864 O O . LYS A 1 119 ? 7.735 0.220 -11.156 1.00 91.94 119 LYS A O 1
ATOM 869 N N . TYR A 1 120 ? 6.881 1.609 -12.691 1.00 89.44 120 TYR A N 1
ATOM 870 C CA . TYR A 1 120 ? 6.516 0.553 -13.626 1.00 89.44 120 TYR A CA 1
ATOM 871 C C . TYR A 1 120 ? 7.779 -0.177 -14.116 1.00 89.44 120 TYR A C 1
ATOM 873 O O . TYR A 1 120 ? 8.696 0.479 -14.623 1.00 89.44 120 TYR A O 1
ATOM 881 N N . GLY A 1 121 ? 7.819 -1.499 -13.948 1.00 88.81 121 GLY A N 1
ATOM 882 C CA . GLY A 1 121 ? 8.857 -2.380 -14.493 1.00 88.81 121 GLY A CA 1
ATOM 883 C C . GLY A 1 121 ? 8.416 -3.078 -15.783 1.00 88.81 121 GLY A C 1
ATOM 884 O O . GLY A 1 121 ? 7.221 -3.252 -16.025 1.00 88.81 121 GLY A O 1
ATOM 885 N N . ASP A 1 122 ? 9.379 -3.498 -16.609 1.00 88.19 122 ASP A N 1
ATOM 886 C CA . ASP A 1 122 ? 9.110 -4.409 -17.729 1.00 88.19 122 ASP A CA 1
ATOM 887 C C . ASP A 1 122 ? 9.092 -5.854 -17.202 1.00 88.19 122 ASP A C 1
ATOM 889 O O . ASP A 1 122 ? 10.097 -6.299 -16.643 1.00 88.19 122 ASP A O 1
ATOM 893 N N . PRO A 1 123 ? 7.983 -6.602 -17.334 1.00 88.19 123 PRO A N 1
ATOM 894 C CA . PRO A 1 123 ? 7.891 -7.960 -16.797 1.00 88.19 123 PRO A CA 1
ATOM 895 C C . PRO A 1 123 ? 8.798 -8.984 -17.503 1.00 88.19 123 PRO A C 1
ATOM 897 O O . PRO A 1 123 ? 8.900 -10.120 -17.037 1.00 88.19 123 PRO A O 1
ATOM 900 N N . HIS A 1 124 ? 9.437 -8.618 -18.619 1.00 88.44 124 HIS A N 1
ATOM 901 C CA . HIS A 1 124 ? 10.408 -9.461 -19.327 1.00 88.44 124 HIS A CA 1
ATOM 902 C C . HIS A 1 124 ? 11.828 -9.351 -18.767 1.00 88.44 124 HIS A C 1
ATOM 904 O O . HIS A 1 124 ? 12.639 -10.255 -18.983 1.00 88.44 124 HIS A O 1
ATOM 910 N N . ASP A 1 125 ? 12.129 -8.248 -18.085 1.00 88.06 125 ASP A N 1
ATOM 911 C CA . ASP A 1 125 ? 13.443 -7.991 -17.513 1.00 88.06 125 ASP A CA 1
ATOM 912 C C . ASP A 1 125 ? 13.587 -8.657 -16.138 1.00 88.06 125 ASP A C 1
ATOM 914 O O . ASP A 1 125 ? 12.616 -9.068 -15.496 1.00 88.06 125 ASP A O 1
ATOM 918 N N . ALA A 1 126 ? 14.835 -8.764 -15.674 1.00 87.31 126 ALA A N 1
ATOM 919 C CA . ALA A 1 126 ? 15.118 -9.166 -14.303 1.00 87.31 126 ALA A CA 1
ATOM 920 C C . ALA A 1 126 ? 14.448 -8.184 -13.323 1.00 87.31 126 ALA A C 1
ATOM 922 O O . ALA A 1 126 ? 14.626 -6.970 -13.485 1.00 87.31 126 ALA A O 1
ATOM 923 N N . PRO A 1 127 ? 13.711 -8.673 -12.309 1.00 87.38 127 PRO A N 1
ATOM 924 C CA . PRO A 1 127 ? 13.038 -7.781 -11.387 1.00 87.38 127 PRO A CA 1
ATOM 925 C C . PRO A 1 127 ? 13.990 -6.900 -10.597 1.00 87.38 127 PRO A C 1
ATOM 927 O O . PRO A 1 127 ? 15.089 -7.310 -10.225 1.00 87.38 127 PRO A O 1
ATOM 930 N N . ALA A 1 128 ? 13.560 -5.664 -10.350 1.00 87.94 128 ALA A N 1
ATOM 931 C CA . ALA A 1 128 ? 14.338 -4.696 -9.593 1.00 87.94 128 ALA A CA 1
ATOM 932 C C . ALA A 1 128 ? 13.546 -4.149 -8.391 1.00 87.94 128 ALA A C 1
ATOM 934 O O . ALA A 1 128 ? 12.318 -4.038 -8.449 1.00 87.94 128 ALA A O 1
ATOM 935 N N . PRO A 1 129 ? 14.235 -3.760 -7.304 1.00 88.56 129 PRO A N 1
ATOM 936 C CA . PRO A 1 129 ? 13.624 -3.152 -6.132 1.00 88.56 129 PRO A CA 1
ATOM 937 C C . PRO A 1 129 ? 12.790 -1.927 -6.485 1.00 88.56 129 PRO A C 1
ATOM 939 O O . PRO A 1 129 ? 13.142 -1.148 -7.376 1.00 88.56 129 PRO A O 1
ATOM 942 N N . SER A 1 130 ? 11.706 -1.720 -5.736 1.00 91.25 130 SER A N 1
ATOM 943 C CA . SER A 1 130 ? 10.752 -0.625 -5.964 1.00 91.25 130 SER A CA 1
ATOM 944 C C . SER A 1 130 ? 10.151 -0.580 -7.381 1.00 91.25 130 SER A C 1
ATOM 946 O O . SER A 1 130 ? 9.571 0.436 -7.769 1.00 91.25 130 SER A O 1
ATOM 948 N N . GLN A 1 131 ? 10.256 -1.652 -8.173 1.00 92.50 131 GLN A N 1
ATOM 949 C CA . GLN A 1 131 ? 9.452 -1.795 -9.382 1.00 92.50 131 GLN A CA 1
ATOM 950 C C . GLN A 1 131 ? 8.156 -2.518 -9.066 1.00 92.50 131 GLN A C 1
ATOM 952 O O . GLN A 1 131 ? 8.165 -3.542 -8.399 1.00 92.50 131 GLN A O 1
ATOM 957 N N . PHE A 1 132 ? 7.044 -2.015 -9.581 1.00 93.81 132 PHE A N 1
ATOM 958 C CA . PHE A 1 132 ? 5.792 -2.750 -9.582 1.00 93.81 132 PHE A CA 1
ATOM 959 C C . PHE A 1 132 ? 5.440 -3.185 -10.998 1.00 93.81 132 PHE A C 1
ATOM 961 O O . PHE A 1 132 ? 5.755 -2.508 -11.986 1.00 93.81 132 PHE A O 1
ATOM 968 N N . TYR A 1 133 ? 4.710 -4.287 -11.070 1.00 92.75 133 TYR A N 1
ATOM 969 C CA . TYR A 1 133 ? 4.181 -4.824 -12.307 1.00 92.75 133 TYR A CA 1
ATOM 970 C C . TYR A 1 133 ? 2.652 -4.734 -12.292 1.00 92.75 133 TYR A C 1
ATOM 972 O O . TYR A 1 133 ? 2.023 -5.219 -11.349 1.00 92.75 133 TYR A O 1
ATOM 980 N N . PRO A 1 134 ? 2.044 -4.073 -13.291 1.00 91.94 134 PRO A N 1
ATOM 981 C CA . PRO A 1 134 ? 0.599 -4.006 -13.454 1.00 91.94 134 PRO A CA 1
ATOM 982 C C . PRO A 1 134 ? -0.015 -5.378 -13.709 1.00 91.94 134 PRO A C 1
ATOM 984 O O . PRO A 1 134 ? 0.300 -6.025 -14.710 1.00 91.94 134 PRO A O 1
ATOM 987 N N . ILE A 1 135 ? -0.918 -5.789 -12.830 1.00 88.81 135 ILE A N 1
ATOM 988 C CA . ILE A 1 135 ? -1.633 -7.059 -12.935 1.00 88.81 135 ILE A CA 1
ATOM 989 C C . ILE A 1 135 ? -3.121 -6.810 -13.133 1.00 88.81 135 ILE A C 1
ATOM 991 O O . ILE A 1 135 ? -3.674 -5.829 -12.627 1.00 88.81 135 ILE A O 1
ATOM 995 N N . GLN A 1 136 ? -3.779 -7.718 -13.838 1.00 85.12 136 GLN A N 1
ATOM 996 C CA . GLN A 1 136 ? -5.228 -7.757 -13.884 1.00 85.12 136 GLN A CA 1
ATOM 997 C C . GLN A 1 136 ? -5.726 -8.316 -12.556 1.00 85.12 136 GLN A C 1
ATOM 999 O O . GLN A 1 136 ? -5.407 -9.441 -12.175 1.00 85.12 136 GLN A O 1
ATOM 1004 N N . ILE A 1 137 ? -6.518 -7.518 -11.848 1.00 78.50 137 ILE A N 1
ATOM 1005 C CA . ILE A 1 137 ? -7.310 -8.008 -10.726 1.00 78.50 137 ILE A CA 1
ATOM 1006 C C . ILE A 1 137 ? -8.736 -8.125 -11.256 1.00 78.50 137 ILE A C 1
ATOM 1008 O O . ILE A 1 137 ? -9.304 -7.096 -11.644 1.00 78.50 137 ILE A O 1
ATOM 1012 N N . PRO A 1 138 ? -9.317 -9.338 -11.318 1.00 69.00 138 PRO A N 1
ATOM 1013 C CA . PRO A 1 138 ? -10.708 -9.478 -11.721 1.00 69.00 138 PRO A CA 1
ATOM 1014 C C . PRO A 1 138 ? -11.603 -8.653 -10.781 1.00 69.00 138 PRO A C 1
ATOM 1016 O O . PRO A 1 138 ? -11.202 -8.366 -9.649 1.00 69.00 138 PRO A O 1
ATOM 1019 N N . PRO A 1 139 ? -12.802 -8.236 -11.204 1.00 65.88 139 PRO A N 1
ATOM 1020 C CA . PRO A 1 139 ? -13.753 -7.620 -10.286 1.00 65.88 139 PRO A CA 1
ATOM 1021 C C . PRO A 1 139 ? -14.144 -8.626 -9.194 1.00 65.88 139 PRO A C 1
ATOM 1023 O O . PRO A 1 139 ? -14.251 -9.827 -9.455 1.00 65.88 139 PRO A O 1
ATOM 1026 N N . GLY A 1 140 ? -14.304 -8.148 -7.960 1.00 64.19 140 GLY A N 1
ATOM 1027 C CA . GLY A 1 140 ? -14.790 -8.976 -6.856 1.00 64.19 140 GLY A CA 1
ATOM 1028 C C . GLY A 1 140 ? -16.304 -9.175 -6.884 1.00 64.19 140 GLY A C 1
ATOM 1029 O O . GLY A 1 140 ? -17.030 -8.460 -7.572 1.00 64.19 140 GLY A O 1
ATOM 1030 N N . ASP A 1 141 ? -16.793 -10.119 -6.078 1.00 62.44 141 ASP A N 1
ATOM 1031 C CA . ASP A 1 141 ? -18.230 -10.422 -5.960 1.00 62.44 141 ASP A CA 1
ATOM 1032 C C . ASP A 1 141 ? -19.034 -9.300 -5.281 1.00 62.44 141 ASP A C 1
ATOM 1034 O O . ASP A 1 141 ? -20.266 -9.274 -5.338 1.00 62.44 141 ASP A O 1
ATOM 1038 N N . THR A 1 142 ? -18.347 -8.369 -4.610 1.00 60.38 142 THR A N 1
ATOM 1039 C CA . THR A 1 142 ? -18.977 -7.229 -3.937 1.00 60.38 142 THR A CA 1
ATOM 1040 C C . THR A 1 142 ? -18.645 -5.916 -4.644 1.00 60.38 142 THR A C 1
ATOM 1042 O O . THR A 1 142 ? -17.514 -5.762 -5.114 1.00 60.38 142 THR A O 1
ATOM 1045 N N . PRO A 1 143 ? -19.600 -4.961 -4.706 1.00 60.72 143 PRO A N 1
ATOM 1046 C CA . PRO A 1 143 ? -19.392 -3.693 -5.395 1.00 60.72 143 PRO A CA 1
ATOM 1047 C C . PRO A 1 143 ? -18.152 -2.962 -4.887 1.00 60.72 143 PRO A C 1
ATOM 1049 O O . PRO A 1 143 ? -17.956 -2.817 -3.678 1.00 60.72 143 PRO A O 1
ATOM 1052 N N . GLU A 1 144 ? -17.338 -2.473 -5.816 1.00 72.50 144 GLU A N 1
ATOM 1053 C CA . GLU A 1 144 ? -16.147 -1.701 -5.485 1.00 72.50 144 GLU A CA 1
ATOM 1054 C C . GLU A 1 144 ? -16.512 -0.365 -4.829 1.00 72.50 144 GLU A C 1
ATOM 1056 O O . GLU A 1 144 ? -17.487 0.301 -5.192 1.00 72.50 144 GLU A O 1
ATOM 1061 N N . ILE A 1 145 ? -15.697 0.049 -3.858 1.00 75.81 145 ILE A N 1
ATOM 1062 C CA . ILE A 1 145 ? -15.815 1.369 -3.236 1.00 75.81 145 ILE A CA 1
ATOM 1063 C C . ILE A 1 145 ? -14.867 2.308 -3.971 1.00 75.81 145 ILE A C 1
ATOM 1065 O O . ILE A 1 145 ? -13.647 2.146 -3.907 1.00 75.81 145 ILE A O 1
ATOM 1069 N N . CYS A 1 146 ? -15.435 3.297 -4.652 1.00 81.62 146 CYS A N 1
ATOM 1070 C CA . CYS A 1 146 ? -14.708 4.176 -5.558 1.00 81.62 146 CYS A CA 1
ATOM 1071 C C . CYS A 1 146 ? -14.915 5.657 -5.213 1.00 81.62 146 CYS A C 1
ATOM 1073 O O . CYS A 1 146 ? -16.050 6.061 -4.936 1.00 81.62 146 CYS A O 1
ATOM 1075 N N . PRO A 1 147 ? -13.870 6.501 -5.301 1.00 83.62 147 PRO A N 1
ATOM 1076 C CA . PRO A 1 147 ? -14.048 7.948 -5.314 1.00 83.62 147 PRO A CA 1
ATOM 1077 C C . PRO A 1 147 ? -14.753 8.396 -6.605 1.00 83.62 147 PRO A C 1
ATOM 1079 O O . PRO A 1 147 ? -14.717 7.713 -7.629 1.00 83.62 147 PRO A O 1
ATOM 1082 N N . GLU A 1 148 ? -15.362 9.582 -6.585 1.00 81.75 148 GLU A N 1
ATOM 1083 C CA . GLU A 1 148 ? -16.107 10.127 -7.731 1.00 81.75 148 GLU A CA 1
ATOM 1084 C C . GLU A 1 148 ? -15.240 10.236 -8.998 1.00 81.75 148 GLU A C 1
ATOM 1086 O O . GLU A 1 148 ? -15.681 9.881 -10.087 1.00 81.75 148 GLU A O 1
ATOM 1091 N N . CYS A 1 149 ? -13.964 10.612 -8.860 1.00 83.19 149 CYS A N 1
ATOM 1092 C CA . CYS A 1 149 ? -13.026 10.695 -9.985 1.00 83.19 149 CYS A CA 1
ATOM 1093 C C . CYS A 1 149 ? -12.736 9.345 -10.673 1.00 83.19 149 CYS A C 1
ATOM 1095 O O . CYS A 1 149 ? -12.202 9.328 -11.785 1.00 83.19 149 CYS A O 1
ATOM 1097 N N . ALA A 1 150 ? -13.075 8.218 -10.037 1.00 81.19 150 ALA A N 1
ATOM 1098 C CA . ALA A 1 150 ? -12.911 6.881 -10.602 1.00 81.19 150 ALA A CA 1
ATOM 1099 C C . ALA A 1 150 ? -14.127 6.428 -11.428 1.00 81.19 150 ALA A C 1
ATOM 1101 O O . ALA A 1 150 ? -14.012 5.468 -12.199 1.00 81.19 150 ALA A O 1
ATOM 1102 N N . GLN A 1 151 ? -15.267 7.123 -11.314 1.00 69.94 151 GLN A N 1
ATOM 1103 C CA . GLN A 1 151 ? -16.492 6.842 -12.061 1.00 69.94 151 GLN A CA 1
ATOM 1104 C C . GLN A 1 151 ? -16.334 7.306 -13.516 1.00 69.94 151 GLN A C 1
ATOM 1106 O O . GLN A 1 151 ? -16.697 8.421 -13.881 1.00 69.94 151 GLN A O 1
ATOM 1111 N N . ASN A 1 152 ? -15.754 6.462 -14.371 1.00 58.00 152 ASN A N 1
ATOM 1112 C CA . ASN A 1 152 ? -15.685 6.720 -15.809 1.00 58.00 152 ASN A CA 1
ATOM 1113 C C . ASN A 1 152 ? -16.683 5.828 -16.566 1.00 58.00 152 ASN A C 1
ATOM 1115 O O . ASN A 1 152 ? -16.750 4.631 -16.274 1.00 58.00 152 ASN A O 1
ATOM 1119 N N . PRO A 1 153 ? -17.394 6.349 -17.586 1.00 41.84 153 PRO A N 1
ATOM 1120 C CA . PRO A 1 153 ? -18.148 5.518 -18.521 1.00 41.84 153 PRO A CA 1
ATOM 1121 C C . PRO A 1 153 ? -17.185 4.540 -19.216 1.00 41.84 153 PRO A C 1
ATOM 1123 O O . PRO A 1 153 ? -16.280 4.974 -19.927 1.00 41.84 153 PRO A O 1
ATOM 1126 N N . GLY A 1 154 ? -17.348 3.235 -18.977 1.00 50.50 154 GLY A N 1
ATOM 1127 C CA . GLY A 1 154 ? -16.523 2.171 -19.573 1.00 50.50 154 GLY A CA 1
ATOM 1128 C C . GLY A 1 154 ? -15.376 1.631 -18.706 1.00 50.50 154 GLY A C 1
ATOM 1129 O O . GLY A 1 154 ? -14.542 0.899 -19.223 1.00 50.50 154 GLY A O 1
ATOM 1130 N N . GLY A 1 155 ? -15.298 1.985 -17.417 1.00 50.69 155 GLY A N 1
ATOM 1131 C CA . GLY A 1 155 ? -14.231 1.529 -16.507 1.00 50.69 155 GLY A CA 1
ATOM 1132 C C . GLY A 1 155 ? -14.477 0.200 -15.783 1.00 50.69 155 GLY A C 1
ATOM 1133 O O . GLY A 1 155 ? -13.643 -0.181 -14.973 1.00 50.69 155 GLY A O 1
ATOM 1134 N N . SER A 1 156 ? -15.602 -0.472 -16.038 1.00 53.47 156 SER A N 1
ATOM 1135 C CA . SER A 1 156 ? -16.069 -1.607 -15.222 1.00 53.47 156 SER A CA 1
ATOM 1136 C C . SER A 1 156 ? -16.017 -2.963 -15.935 1.00 53.47 156 SER A C 1
ATOM 1138 O O . SER A 1 156 ? -16.322 -3.973 -15.311 1.00 53.47 156 SER A O 1
ATOM 1140 N N . GLU A 1 157 ? -15.674 -3.009 -17.229 1.00 53.06 157 GLU A N 1
ATOM 1141 C CA . GLU A 1 157 ? -15.732 -4.242 -18.029 1.00 53.06 157 GLU A CA 1
ATOM 1142 C C . GLU A 1 157 ? -14.549 -4.349 -19.012 1.00 53.06 157 GLU A C 1
ATOM 1144 O O . GLU A 1 157 ? -14.318 -3.447 -19.819 1.00 53.06 157 GLU A O 1
ATOM 1149 N N . GLY A 1 158 ? -13.835 -5.483 -18.969 1.00 56.69 158 GLY A N 1
ATOM 1150 C CA . GLY A 1 158 ? -12.756 -5.860 -19.898 1.00 56.69 158 GLY A CA 1
ATOM 1151 C C . GLY A 1 158 ? -11.336 -5.415 -19.490 1.00 56.69 158 GLY A C 1
ATOM 1152 O O . GLY A 1 158 ? -11.188 -4.454 -18.738 1.00 56.69 158 GLY A O 1
ATOM 1153 N N . PRO A 1 159 ? -10.278 -6.098 -19.981 1.00 62.28 159 PRO A N 1
ATOM 1154 C CA . PRO A 1 159 ? -8.889 -5.758 -19.664 1.00 62.28 159 PRO A CA 1
ATOM 1155 C C . PRO A 1 159 ? -8.469 -4.408 -20.260 1.00 62.28 159 PRO A C 1
ATOM 1157 O O . PRO A 1 159 ? -9.004 -3.963 -21.282 1.00 62.28 159 PRO A O 1
ATOM 1160 N N . GLY A 1 160 ? -7.452 -3.781 -19.662 1.00 77.00 160 GLY A N 1
ATOM 1161 C CA . GLY A 1 160 ? -6.764 -2.629 -20.234 1.00 77.00 160 GLY A CA 1
ATOM 1162 C C . GLY A 1 160 ? -6.747 -1.374 -19.362 1.00 77.00 160 GLY A C 1
ATOM 1163 O O . GLY A 1 160 ? -7.291 -1.295 -18.263 1.00 77.00 160 GLY A O 1
ATOM 1164 N N . ALA A 1 161 ? -6.120 -0.329 -19.910 1.00 83.06 161 ALA A N 1
ATOM 1165 C CA . ALA A 1 161 ? -5.756 0.906 -19.212 1.00 83.06 161 ALA A CA 1
ATOM 1166 C C . ALA A 1 161 ? -6.886 1.586 -18.407 1.00 83.06 161 ALA A C 1
ATOM 1168 O O . ALA A 1 161 ? -6.607 2.239 -17.399 1.00 83.06 161 ALA A O 1
ATOM 1169 N N . ALA A 1 162 ? -8.144 1.480 -18.849 1.00 81.75 162 ALA A N 1
ATOM 1170 C CA . ALA A 1 162 ? -9.284 2.080 -18.158 1.00 81.75 162 ALA A CA 1
ATOM 1171 C C . ALA A 1 162 ? -9.656 1.317 -16.877 1.00 81.75 162 ALA A C 1
ATOM 1173 O O . ALA A 1 162 ? -9.811 1.962 -15.837 1.00 81.75 162 ALA A O 1
ATOM 1174 N N . LEU A 1 163 ? -9.741 -0.017 -16.951 1.00 81.62 163 LEU A N 1
ATOM 1175 C CA . LEU A 1 163 ? -9.991 -0.888 -15.800 1.00 81.62 163 LEU A CA 1
ATOM 1176 C C . LEU A 1 163 ? -8.812 -0.838 -14.825 1.00 81.62 163 LEU A C 1
ATOM 1178 O O . LEU A 1 163 ? -9.010 -0.624 -13.635 1.00 81.62 163 LEU A O 1
ATOM 1182 N N . TYR A 1 164 ? -7.576 -0.902 -15.324 1.00 87.81 164 TYR A N 1
ATOM 1183 C CA . TYR A 1 164 ? -6.381 -0.751 -14.492 1.00 87.81 164 TYR A CA 1
ATOM 1184 C C . TYR A 1 164 ? -6.391 0.567 -13.694 1.00 87.81 164 TYR A C 1
ATOM 1186 O O . TYR A 1 164 ? -6.200 0.577 -12.477 1.00 87.81 164 TYR A O 1
ATOM 1194 N N . ARG A 1 165 ? -6.691 1.697 -14.351 1.00 88.38 165 ARG A N 1
ATOM 1195 C CA . ARG A 1 165 ? -6.839 2.997 -13.676 1.00 88.38 165 ARG A CA 1
ATOM 1196 C C . ARG A 1 165 ? -7.961 2.984 -12.631 1.00 88.38 165 ARG A C 1
ATOM 1198 O O . ARG A 1 165 ? -7.798 3.602 -11.579 1.00 88.38 165 ARG A O 1
ATOM 1205 N N . HIS A 1 166 ? -9.085 2.335 -12.934 1.00 86.75 166 HIS A N 1
ATOM 1206 C CA . HIS A 1 166 ? -10.218 2.188 -12.018 1.00 86.75 166 HIS A CA 1
ATOM 1207 C C . HIS A 1 166 ? -9.804 1.406 -10.765 1.00 86.75 166 HIS A C 1
ATOM 1209 O O . HIS A 1 166 ? -9.914 1.938 -9.664 1.00 86.75 166 HIS A O 1
ATOM 1215 N N . ASN A 1 167 ? -9.179 0.240 -10.940 1.00 87.25 167 ASN A N 1
ATOM 1216 C CA . ASN A 1 167 ? -8.678 -0.620 -9.865 1.00 87.25 167 ASN A CA 1
ATOM 1217 C C . ASN A 1 167 ? -7.615 0.058 -8.984 1.00 87.25 167 ASN A C 1
ATOM 1219 O O . ASN A 1 167 ? -7.524 -0.226 -7.791 1.00 87.25 167 ASN A O 1
ATOM 1223 N N . ILE A 1 168 ? -6.817 0.990 -9.522 1.00 91.88 168 ILE A N 1
ATOM 1224 C CA . ILE A 1 168 ? -5.929 1.813 -8.683 1.00 91.88 168 ILE A CA 1
ATOM 1225 C C . ILE A 1 168 ? -6.746 2.727 -7.762 1.00 91.88 168 ILE A C 1
ATOM 1227 O O . ILE A 1 168 ? -6.451 2.838 -6.571 1.00 91.88 168 ILE A O 1
ATOM 1231 N N . ALA A 1 169 ? -7.750 3.417 -8.299 1.00 90.00 169 ALA A N 1
ATOM 1232 C CA . ALA A 1 169 ? -8.513 4.412 -7.551 1.00 90.00 169 ALA A CA 1
ATOM 1233 C C . ALA A 1 169 ? -9.534 3.792 -6.583 1.00 90.00 169 ALA A C 1
ATOM 1235 O O . ALA A 1 169 ? -9.820 4.376 -5.538 1.00 90.00 169 ALA A O 1
ATOM 1236 N N . CYS A 1 170 ? -10.056 2.616 -6.910 1.00 87.31 170 CYS A N 1
ATOM 1237 C CA . CYS A 1 170 ? -11.084 1.922 -6.151 1.00 87.31 170 CYS A CA 1
ATOM 1238 C C . CYS A 1 170 ? -10.506 0.902 -5.161 1.00 87.31 170 CYS A C 1
ATOM 1240 O O . CYS A 1 170 ? -9.326 0.539 -5.199 1.00 87.31 170 CYS A O 1
ATOM 1242 N N . CYS A 1 171 ? -11.347 0.451 -4.234 1.00 85.50 171 CYS A N 1
ATOM 1243 C CA . CYS A 1 171 ? -11.114 -0.777 -3.486 1.00 85.50 171 CYS A CA 1
ATOM 1244 C C . CYS A 1 171 ? -11.736 -1.947 -4.255 1.00 85.50 171 CYS A C 1
ATOM 1246 O O . CYS A 1 171 ? -12.958 -2.108 -4.246 1.00 85.50 171 CYS A O 1
ATOM 1248 N N . ASN A 1 172 ? -10.884 -2.771 -4.869 1.00 78.25 172 ASN A N 1
ATOM 1249 C CA . ASN A 1 172 ? -11.283 -4.077 -5.373 1.00 78.25 172 ASN A CA 1
ATOM 1250 C C . ASN A 1 172 ? -11.398 -5.057 -4.195 1.00 78.25 172 ASN A C 1
ATOM 1252 O O . ASN A 1 172 ? -10.504 -5.154 -3.353 1.00 78.25 172 ASN A O 1
ATOM 1256 N N . THR A 1 173 ? -12.527 -5.748 -4.099 1.00 77.50 173 THR A N 1
ATOM 1257 C CA . THR A 1 173 ? -12.851 -6.599 -2.949 1.00 77.50 173 THR A CA 1
ATOM 1258 C C . THR A 1 173 ? -12.315 -8.021 -3.070 1.00 77.50 173 THR A C 1
ATOM 1260 O O . THR A 1 173 ? -12.378 -8.767 -2.088 1.00 77.50 173 THR A O 1
ATOM 1263 N N . ASN A 1 174 ? -11.724 -8.379 -4.216 1.00 78.81 174 ASN A N 1
ATOM 1264 C CA . ASN A 1 174 ? -10.958 -9.609 -4.338 1.00 78.81 174 ASN A CA 1
ATOM 1265 C C . ASN A 1 174 ? -9.778 -9.607 -3.375 1.00 78.81 174 ASN A C 1
ATOM 1267 O O . ASN A 1 174 ? -9.121 -8.592 -3.130 1.00 78.81 174 ASN A O 1
ATOM 1271 N N . ARG A 1 175 ? -9.545 -10.785 -2.804 1.00 78.75 175 ARG A N 1
ATOM 1272 C CA . ARG A 1 175 ? -8.543 -11.000 -1.771 1.00 78.75 175 ARG A CA 1
ATOM 1273 C C . ARG A 1 175 ? -7.413 -11.832 -2.340 1.00 78.75 175 ARG A C 1
ATOM 1275 O O . ARG A 1 175 ? -7.662 -12.833 -3.008 1.00 78.75 175 ARG A O 1
ATOM 1282 N N . LEU A 1 176 ? -6.189 -11.441 -2.016 1.00 81.38 176 LEU A N 1
ATOM 1283 C CA . LEU A 1 176 ? -5.038 -12.324 -2.142 1.00 81.38 176 LEU A CA 1
ATOM 1284 C C . LEU A 1 176 ? -4.677 -12.864 -0.769 1.00 81.38 176 LEU A C 1
ATOM 1286 O O . LEU A 1 176 ? -4.779 -12.162 0.244 1.00 81.38 176 LEU A O 1
ATOM 1290 N N . VAL A 1 177 ? -4.265 -14.126 -0.750 1.00 81.06 177 VAL A N 1
ATOM 1291 C CA . VAL A 1 177 ? -3.850 -14.810 0.470 1.00 81.06 177 VAL A CA 1
ATOM 1292 C C . VAL A 1 177 ? -2.341 -14.928 0.489 1.00 81.06 177 VAL A C 1
ATOM 1294 O O . VAL A 1 177 ? -1.712 -15.284 -0.507 1.00 81.06 177 VAL A O 1
ATOM 1297 N N . CYS A 1 178 ? -1.758 -14.681 1.653 1.00 80.00 178 CYS A N 1
ATOM 1298 C CA . CYS A 1 178 ? -0.355 -14.985 1.867 1.00 80.00 178 CYS A CA 1
ATOM 1299 C C . CYS A 1 178 ? -0.066 -16.484 1.646 1.00 80.00 178 CYS A C 1
ATOM 1301 O O . CYS A 1 178 ? -0.794 -17.340 2.149 1.00 80.00 178 CYS A O 1
ATOM 1303 N N . GLY A 1 179 ? 0.993 -16.805 0.902 1.00 81.69 179 GLY A N 1
ATOM 1304 C CA . GLY A 1 179 ? 1.416 -18.166 0.566 1.00 81.69 179 GLY A CA 1
ATOM 1305 C C . GLY A 1 179 ? 0.658 -18.766 -0.617 1.00 81.69 179 GLY A C 1
ATOM 1306 O O . GLY A 1 179 ? 0.942 -19.892 -1.023 1.00 81.69 179 GLY A O 1
ATOM 1307 N N . GLN A 1 180 ? -0.307 -18.035 -1.179 1.00 84.19 180 GLN A N 1
ATOM 1308 C CA . GLN A 1 180 ? -1.066 -18.481 -2.336 1.00 84.19 180 GLN A CA 1
ATOM 1309 C C . GLN A 1 180 ? -0.195 -18.483 -3.589 1.00 84.19 180 GLN A C 1
ATOM 1311 O O . GLN A 1 180 ? 0.542 -17.533 -3.856 1.00 84.19 180 GLN A O 1
ATOM 1316 N N . GLN A 1 181 ? -0.355 -19.538 -4.385 1.00 87.38 181 GLN A N 1
ATOM 1317 C CA . GLN A 1 181 ? 0.048 -19.543 -5.781 1.00 87.38 181 GLN A CA 1
ATOM 1318 C C . GLN A 1 181 ? -1.069 -18.936 -6.628 1.00 87.38 181 GLN A C 1
ATOM 1320 O O . GLN A 1 181 ? -2.210 -19.403 -6.585 1.00 87.38 181 GLN A O 1
ATOM 1325 N N . VAL A 1 182 ? -0.749 -17.864 -7.343 1.00 84.69 182 VAL A N 1
ATOM 1326 C CA . VAL A 1 182 ? -1.704 -17.082 -8.130 1.00 84.69 182 VAL A CA 1
ATOM 1327 C C . VAL A 1 182 ? -1.215 -17.035 -9.564 1.00 84.69 182 VAL A C 1
ATOM 1329 O O . VAL A 1 182 ? -0.074 -16.650 -9.809 1.00 84.69 182 VAL A O 1
ATOM 1332 N N . ASP A 1 183 ? -2.085 -17.392 -10.501 1.00 87.50 183 ASP A N 1
ATOM 1333 C CA . ASP A 1 183 ? -1.840 -17.130 -11.914 1.00 87.50 183 ASP A CA 1
ATOM 1334 C C . ASP A 1 183 ? -2.057 -15.641 -12.168 1.00 87.50 183 ASP A C 1
ATOM 1336 O O . ASP A 1 183 ? -3.153 -15.113 -11.966 1.00 87.50 183 ASP A O 1
ATOM 1340 N N . ILE A 1 184 ? -0.986 -14.953 -12.554 1.00 84.50 184 ILE A N 1
ATOM 1341 C CA . ILE A 1 184 ? -1.019 -13.515 -12.779 1.00 84.50 184 ILE A CA 1
ATOM 1342 C C . ILE A 1 184 ? -1.149 -13.243 -14.270 1.00 84.50 184 ILE A C 1
ATOM 1344 O O . ILE A 1 184 ? -0.284 -13.596 -15.075 1.00 84.50 184 ILE A O 1
ATOM 1348 N N . GLU A 1 185 ? -2.217 -12.540 -14.627 1.00 86.25 185 GLU A N 1
ATOM 1349 C CA . GLU A 1 185 ? -2.351 -11.935 -15.943 1.00 86.25 185 GLU A CA 1
ATOM 1350 C C . GLU A 1 185 ? -1.811 -10.506 -15.907 1.00 86.25 185 GLU A C 1
ATOM 1352 O O . GLU A 1 185 ? -2.231 -9.675 -15.103 1.00 86.25 185 GLU A O 1
ATOM 1357 N N . MET A 1 186 ? -0.862 -10.212 -16.791 1.00 85.75 186 MET A N 1
ATOM 1358 C CA . MET A 1 186 ? -0.266 -8.884 -16.896 1.00 85.75 186 MET A CA 1
ATOM 1359 C C . MET A 1 186 ? -1.199 -7.922 -17.636 1.00 85.75 186 MET A C 1
ATOM 1361 O O . MET A 1 186 ? -1.826 -8.281 -18.637 1.00 85.75 186 MET A O 1
ATOM 1365 N N . GLU A 1 187 ? -1.248 -6.666 -17.197 1.00 85.19 187 GLU A N 1
ATOM 1366 C CA . GLU A 1 187 ? -1.876 -5.604 -17.988 1.00 85.19 187 GLU A CA 1
ATOM 1367 C C . GLU A 1 187 ? -0.979 -5.249 -19.179 1.00 85.19 187 GLU A C 1
ATOM 1369 O O . GLU A 1 187 ? 0.205 -4.939 -19.032 1.00 85.19 187 GLU A O 1
ATOM 1374 N N . THR A 1 188 ? -1.537 -5.280 -20.389 1.00 78.38 188 THR A N 1
ATOM 1375 C CA . THR A 1 188 ? -0.763 -5.043 -21.614 1.00 78.38 188 THR A CA 1
ATOM 1376 C C . THR A 1 188 ? -0.710 -3.563 -21.983 1.00 78.38 188 THR A C 1
ATOM 1378 O O . THR A 1 188 ? -1.744 -2.896 -22.035 1.00 78.38 188 THR A O 1
ATOM 1381 N N . GLY A 1 189 ? 0.469 -3.065 -22.362 1.00 80.75 189 GLY A N 1
ATOM 1382 C CA . GLY A 1 189 ? 0.663 -1.709 -22.888 1.00 80.75 189 GLY A CA 1
ATOM 1383 C C . GLY A 1 189 ? 1.381 -0.767 -21.918 1.00 80.75 189 GLY A C 1
ATOM 1384 O O . GLY A 1 189 ? 1.826 -1.160 -20.847 1.00 80.75 189 GLY A O 1
ATOM 1385 N N . ASN A 1 190 ? 1.526 0.504 -22.305 1.00 83.38 190 ASN A N 1
ATOM 1386 C CA . ASN A 1 190 ? 2.235 1.487 -21.483 1.00 83.38 190 ASN A CA 1
ATOM 1387 C C . ASN A 1 190 ? 1.343 2.007 -20.341 1.00 83.38 190 ASN A C 1
ATOM 1389 O O . ASN A 1 190 ? 0.504 2.890 -20.542 1.00 83.38 190 ASN A O 1
ATOM 1393 N N . MET A 1 191 ? 1.574 1.498 -19.132 1.00 88.25 191 MET A N 1
ATOM 1394 C CA . MET A 1 191 ? 0.778 1.824 -17.945 1.00 88.25 191 MET A CA 1
ATOM 1395 C C . MET A 1 191 ? 1.209 3.100 -17.217 1.00 88.25 191 MET A C 1
ATOM 1397 O O . MET A 1 191 ? 0.597 3.461 -16.212 1.00 88.25 191 MET A O 1
ATOM 1401 N N . VAL A 1 192 ? 2.191 3.851 -17.726 1.00 90.38 192 VAL A N 1
ATOM 1402 C CA . VAL A 1 192 ? 2.656 5.103 -17.102 1.00 90.38 192 VAL A CA 1
ATOM 1403 C C . VAL A 1 192 ? 1.524 6.124 -16.957 1.00 90.38 192 VAL A C 1
ATOM 1405 O O . VAL A 1 192 ? 1.310 6.670 -15.876 1.00 90.38 192 VAL A O 1
ATOM 1408 N N . GLY A 1 193 ? 0.778 6.396 -18.031 1.00 91.19 193 GLY A N 1
ATOM 1409 C CA . GLY A 1 193 ? -0.326 7.365 -18.016 1.00 91.19 193 GLY A CA 1
ATOM 1410 C C . GLY A 1 193 ? -1.480 6.947 -17.093 1.00 91.19 193 GLY A C 1
ATOM 1411 O O . GLY A 1 193 ? -1.835 7.714 -16.194 1.00 91.19 193 GLY A O 1
ATOM 1412 N N . PRO A 1 194 ? -2.041 5.737 -17.275 1.00 91.12 194 PRO A N 1
ATOM 1413 C CA . PRO A 1 194 ? -3.081 5.186 -16.407 1.00 91.12 194 PRO A CA 1
ATOM 1414 C C . PRO A 1 194 ? -2.691 5.142 -14.927 1.00 91.12 194 PRO A C 1
ATOM 1416 O O . PRO A 1 194 ? -3.500 5.543 -14.091 1.00 91.12 194 PRO A O 1
ATOM 1419 N N . THR A 1 195 ? -1.443 4.772 -14.605 1.00 93.38 195 THR A N 1
ATOM 1420 C CA . THR A 1 195 ? -0.925 4.803 -13.224 1.00 93.38 195 THR A CA 1
ATOM 1421 C C . THR A 1 195 ? -1.034 6.208 -12.651 1.00 93.38 195 THR A C 1
ATOM 1423 O O . THR A 1 195 ? -1.646 6.414 -11.606 1.00 93.38 195 THR A O 1
ATOM 1426 N N . GLY A 1 196 ? -0.516 7.205 -13.370 1.00 92.62 196 GLY A N 1
ATOM 1427 C CA . GLY A 1 196 ? -0.564 8.590 -12.914 1.00 92.62 196 GLY A CA 1
ATOM 1428 C C . GLY A 1 196 ? -1.976 9.136 -12.729 1.00 92.62 196 GLY A C 1
ATOM 1429 O O . GLY A 1 196 ? -2.197 9.970 -11.856 1.00 92.62 196 GLY A O 1
ATOM 1430 N N . GLN A 1 197 ? -2.934 8.720 -13.553 1.00 91.75 197 GLN A N 1
ATOM 1431 C CA . GLN A 1 197 ? -4.327 9.154 -13.417 1.00 91.75 197 GLN A CA 1
ATOM 1432 C C . GLN A 1 197 ? -5.017 8.465 -12.233 1.00 91.75 197 GLN A C 1
ATOM 1434 O O . GLN A 1 197 ? -5.693 9.133 -11.452 1.00 91.75 197 GLN A O 1
ATOM 1439 N N . GLY A 1 198 ? -4.815 7.153 -12.085 1.00 92.38 198 GLY A N 1
ATOM 1440 C CA . GLY A 1 198 ? -5.407 6.356 -11.011 1.00 92.38 198 GLY A CA 1
ATOM 1441 C C . GLY A 1 198 ? -4.893 6.790 -9.645 1.00 92.38 198 GLY A C 1
ATOM 1442 O O . GLY A 1 198 ? -5.689 7.053 -8.749 1.00 92.38 198 GLY A O 1
ATOM 1443 N N . VAL A 1 199 ? -3.574 6.970 -9.510 1.00 94.50 199 VAL A N 1
ATOM 1444 C CA . VAL A 1 199 ? -2.961 7.398 -8.247 1.00 94.50 199 VAL A CA 1
ATOM 1445 C C . VAL A 1 199 ? -3.412 8.802 -7.861 1.00 94.50 199 VAL A C 1
ATOM 1447 O O . VAL A 1 199 ? -3.846 8.990 -6.733 1.00 94.50 199 VAL A O 1
ATOM 1450 N N . ARG A 1 200 ? -3.412 9.779 -8.783 1.00 93.25 200 ARG A N 1
ATOM 1451 C CA . ARG A 1 200 ? -3.905 11.139 -8.471 1.00 93.25 200 ARG A CA 1
ATOM 1452 C C . ARG A 1 200 ? -5.340 11.132 -7.958 1.00 93.25 200 ARG A C 1
ATOM 1454 O O . ARG A 1 200 ? -5.646 11.864 -7.023 1.00 93.25 200 ARG A O 1
ATOM 1461 N N . CYS A 1 201 ? -6.193 10.301 -8.555 1.00 92.62 201 CYS A N 1
ATOM 1462 C CA . CYS A 1 201 ? -7.567 10.126 -8.102 1.00 92.62 201 CYS A CA 1
ATOM 1463 C C . CYS A 1 201 ? -7.622 9.486 -6.704 1.00 92.62 201 CYS A C 1
ATOM 1465 O O . CYS A 1 201 ? -8.271 10.035 -5.819 1.00 92.62 201 CYS A O 1
ATOM 1467 N N . LEU A 1 202 ? -6.880 8.397 -6.480 1.00 93.56 202 LEU A N 1
ATOM 1468 C CA . LEU A 1 202 ? -6.805 7.693 -5.198 1.00 93.56 202 LEU A CA 1
ATOM 1469 C C . LEU A 1 202 ? -6.410 8.615 -4.033 1.00 93.56 202 LEU A C 1
ATOM 1471 O O . LEU A 1 202 ? -7.078 8.642 -2.999 1.00 93.56 202 LEU A O 1
ATOM 1475 N N . ILE A 1 203 ? -5.322 9.370 -4.193 1.00 93.75 203 ILE A N 1
ATOM 1476 C CA . ILE A 1 203 ? -4.766 10.201 -3.114 1.00 93.75 203 ILE A CA 1
ATOM 1477 C C . ILE A 1 203 ? -5.323 11.628 -3.106 1.00 93.75 203 ILE A C 1
ATOM 1479 O O . ILE A 1 203 ? -4.910 12.448 -2.294 1.00 93.75 203 ILE A O 1
ATOM 1483 N N . HIS A 1 204 ? -6.263 11.944 -4.002 1.00 93.19 204 HIS A N 1
ATOM 1484 C CA . HIS A 1 204 ? -6.805 13.294 -4.193 1.00 93.19 204 HIS A CA 1
ATOM 1485 C C . HIS A 1 204 ? -5.719 14.346 -4.502 1.00 93.19 204 HIS A C 1
ATOM 1487 O O . HIS A 1 204 ? -5.844 15.526 -4.157 1.00 93.19 204 HIS A O 1
ATOM 1493 N N . GLN A 1 205 ? -4.637 13.940 -5.172 1.00 93.12 205 GLN A N 1
ATOM 1494 C CA . GLN A 1 205 ? -3.563 14.851 -5.559 1.00 93.12 205 GLN A CA 1
ATOM 1495 C C . GLN A 1 205 ? -4.038 15.751 -6.703 1.00 93.12 205 GLN A C 1
ATOM 1497 O O . GLN A 1 205 ? -4.337 15.295 -7.808 1.00 93.12 205 GLN A O 1
ATOM 1502 N N . GLY A 1 206 ? -4.065 17.056 -6.434 1.00 88.25 206 GLY A N 1
ATOM 1503 C CA . GLY A 1 206 ? -4.271 18.083 -7.447 1.00 88.25 206 GLY A CA 1
ATOM 1504 C C . GLY A 1 206 ? -3.045 18.295 -8.350 1.00 88.25 206 GLY A C 1
ATOM 1505 O O . GLY A 1 206 ? -2.080 17.530 -8.319 1.00 88.25 206 GLY A O 1
ATOM 1506 N N . PRO A 1 207 ? -3.046 19.351 -9.177 1.00 79.88 207 PRO A N 1
ATOM 1507 C CA . PRO A 1 207 ? -1.903 19.684 -10.023 1.00 79.88 207 PRO A CA 1
ATOM 1508 C C . PRO A 1 207 ? -0.624 19.954 -9.208 1.00 79.88 207 PRO A C 1
ATOM 1510 O O . PRO A 1 207 ? -0.673 20.589 -8.159 1.00 79.88 207 PRO A O 1
ATOM 1513 N N . GLY A 1 208 ? 0.535 19.537 -9.731 1.00 68.56 208 GLY A N 1
ATOM 1514 C CA . GLY A 1 208 ? 1.842 19.734 -9.084 1.00 68.56 208 GLY A CA 1
ATOM 1515 C C . GLY A 1 208 ? 2.309 18.540 -8.241 1.00 68.56 208 GLY A C 1
ATOM 1516 O O . GLY A 1 208 ? 1.687 17.481 -8.258 1.00 68.56 208 GLY A O 1
ATOM 1517 N N . LEU A 1 209 ? 3.450 18.695 -7.556 1.00 63.78 209 LEU A N 1
ATOM 1518 C CA . LEU A 1 209 ? 4.089 17.629 -6.759 1.00 63.78 209 LEU A CA 1
ATOM 1519 C C . LEU A 1 209 ? 3.416 17.431 -5.383 1.00 63.78 209 LEU A C 1
ATOM 1521 O O . LEU A 1 209 ? 3.350 16.315 -4.887 1.00 63.78 209 LEU A O 1
ATOM 1525 N N . SER A 1 210 ? 2.816 18.482 -4.819 1.00 69.75 210 SER A N 1
ATOM 1526 C CA . SER A 1 210 ? 2.018 18.435 -3.583 1.00 69.75 210 SER A CA 1
ATOM 1527 C C . SER A 1 210 ? 0.712 19.183 -3.827 1.00 69.75 210 SER A C 1
ATOM 1529 O O . SER A 1 210 ? 0.582 20.370 -3.541 1.00 69.75 210 SER A O 1
ATOM 1531 N N . GLY A 1 211 ? -0.227 18.497 -4.470 1.00 83.38 211 GLY A N 1
ATOM 1532 C CA . GLY A 1 211 ? -1.454 19.070 -5.007 1.00 83.38 211 GLY A CA 1
ATOM 1533 C C . GLY A 1 211 ? -2.609 19.169 -4.014 1.00 83.38 211 GLY A C 1
ATOM 1534 O O . GLY A 1 211 ? -3.716 19.439 -4.464 1.00 83.38 211 GLY A O 1
ATOM 1535 N N . GLY A 1 212 ? -2.389 18.927 -2.717 1.00 90.19 212 GLY A N 1
ATOM 1536 C CA . GLY A 1 212 ? -3.420 18.970 -1.671 1.00 90.19 212 GLY A CA 1
ATOM 1537 C C . GLY A 1 212 ? -3.855 17.605 -1.128 1.00 90.19 212 GLY A C 1
ATOM 1538 O O . GLY A 1 212 ? -4.814 17.553 -0.361 1.00 90.19 212 GLY A O 1
ATOM 1539 N N . GLN A 1 213 ? -3.174 16.523 -1.509 1.00 93.81 213 GLN A N 1
ATOM 1540 C CA . GLN A 1 213 ? -3.314 15.202 -0.892 1.00 93.81 213 GLN A CA 1
ATOM 1541 C C . GLN A 1 213 ? -2.923 15.209 0.595 1.00 93.81 213 GLN A C 1
ATOM 1543 O O . GLN A 1 213 ? -2.310 16.164 1.078 1.00 93.81 213 GLN A O 1
ATOM 1548 N N . ASP A 1 214 ? -3.256 14.132 1.304 1.00 94.88 214 ASP A N 1
ATOM 1549 C CA . ASP A 1 214 ? -2.776 13.908 2.668 1.00 94.88 214 ASP A CA 1
ATOM 1550 C C . ASP A 1 214 ? -1.243 13.815 2.698 1.00 94.88 214 ASP A C 1
ATOM 1552 O O . ASP A 1 214 ? -0.618 13.350 1.743 1.00 94.88 214 ASP A O 1
ATOM 1556 N N . ASN A 1 215 ? -0.637 14.234 3.807 1.00 93.69 215 ASN A N 1
ATOM 1557 C CA . ASN A 1 215 ? 0.802 14.129 4.033 1.00 93.69 215 ASN A CA 1
ATOM 1558 C C . ASN A 1 215 ? 1.097 13.260 5.255 1.00 93.69 215 ASN A C 1
ATOM 1560 O O . ASN A 1 215 ? 0.277 13.155 6.167 1.00 93.69 215 ASN A O 1
ATOM 1564 N N . ILE A 1 216 ? 2.284 12.664 5.281 1.00 93.62 216 ILE A N 1
ATOM 1565 C CA . ILE A 1 216 ? 2.777 11.895 6.420 1.00 93.62 216 ILE A CA 1
ATOM 1566 C C . ILE A 1 216 ? 3.966 12.614 7.051 1.00 93.62 216 ILE A C 1
ATOM 1568 O O . ILE A 1 216 ? 4.840 13.132 6.361 1.00 93.62 216 ILE A O 1
ATOM 1572 N N . GLU A 1 217 ? 3.976 12.677 8.376 1.00 91.75 217 GLU A N 1
ATOM 1573 C CA . GLU A 1 217 ? 5.072 13.225 9.170 1.00 91.75 217 GLU A CA 1
ATOM 1574 C C . GLU A 1 217 ? 5.622 12.117 10.061 1.00 91.75 217 GLU A C 1
ATOM 1576 O O . GLU A 1 217 ? 4.877 11.543 10.855 1.00 91.75 217 GLU A O 1
ATOM 1581 N N . PHE A 1 218 ? 6.916 11.827 9.942 1.00 87.94 218 PHE A N 1
ATOM 1582 C CA . PHE A 1 218 ? 7.601 10.867 10.804 1.00 87.94 218 PHE A CA 1
ATOM 1583 C C . PHE A 1 218 ? 8.182 11.576 12.028 1.00 87.94 218 PHE A C 1
ATOM 1585 O O . PHE A 1 218 ? 8.922 12.556 11.903 1.00 87.94 218 PHE A O 1
ATOM 1592 N N . GLY A 1 219 ? 7.831 11.081 13.211 1.00 86.00 219 GLY A N 1
ATOM 1593 C CA . GLY A 1 219 ? 8.484 11.411 14.469 1.00 86.00 219 GLY A CA 1
ATOM 1594 C C . GLY A 1 219 ? 9.611 10.427 14.784 1.00 86.00 219 GLY A C 1
ATOM 1595 O O . GLY A 1 219 ? 10.070 9.670 13.932 1.00 86.00 219 GLY A O 1
ATOM 1596 N N . ALA A 1 220 ? 10.086 10.442 16.030 1.00 81.50 220 ALA A N 1
ATOM 1597 C CA . ALA A 1 220 ? 11.198 9.582 16.438 1.00 81.50 220 ALA A CA 1
ATOM 1598 C C . ALA A 1 220 ? 10.816 8.093 16.485 1.00 81.50 220 ALA A C 1
ATOM 1600 O O . ALA A 1 220 ? 11.671 7.248 16.247 1.00 81.50 220 ALA A O 1
ATOM 1601 N N . ASN A 1 221 ? 9.560 7.779 16.829 1.00 78.88 221 ASN A N 1
ATOM 1602 C CA . ASN A 1 221 ? 9.078 6.399 16.973 1.00 78.88 221 ASN A CA 1
ATOM 1603 C C . ASN A 1 221 ? 7.667 6.176 16.405 1.00 78.88 221 ASN A C 1
ATOM 1605 O O . ASN A 1 221 ? 7.045 5.147 16.659 1.00 78.88 221 ASN A O 1
ATOM 1609 N N . ASP A 1 222 ? 7.132 7.163 15.705 1.00 84.44 222 ASP A N 1
ATOM 1610 C CA . ASP A 1 222 ? 5.750 7.214 15.262 1.00 84.44 222 ASP A CA 1
ATOM 1611 C C . ASP A 1 222 ? 5.647 7.961 13.934 1.00 84.44 222 ASP A C 1
ATOM 1613 O O . ASP A 1 222 ? 6.603 8.565 13.444 1.00 84.44 222 ASP A O 1
ATOM 1617 N N . TYR A 1 223 ? 4.465 7.906 13.339 1.00 89.50 223 TYR A N 1
ATOM 1618 C CA . TYR A 1 223 ? 4.109 8.768 12.231 1.00 89.50 223 TYR A CA 1
ATOM 1619 C C . TYR A 1 223 ? 2.704 9.309 12.446 1.00 89.50 223 TYR A C 1
ATOM 1621 O O . TYR A 1 223 ? 1.851 8.672 13.064 1.00 89.50 223 TYR A O 1
ATOM 1629 N N . THR A 1 224 ? 2.458 10.505 11.933 1.00 92.88 224 THR A N 1
ATOM 1630 C CA . THR A 1 224 ? 1.131 11.112 11.913 1.00 92.88 224 THR A CA 1
ATOM 1631 C C . THR A 1 224 ? 0.771 11.438 10.479 1.00 92.88 224 THR A C 1
ATOM 1633 O O . THR A 1 224 ? 1.496 12.160 9.796 1.00 92.88 224 THR A O 1
ATOM 1636 N N . ILE A 1 225 ? -0.375 10.936 10.029 1.00 94.44 225 ILE A N 1
ATOM 1637 C CA . ILE A 1 225 ? -0.964 11.368 8.766 1.00 94.44 225 ILE A CA 1
ATOM 1638 C C . ILE A 1 225 ? -1.774 12.630 9.035 1.00 94.44 225 ILE A C 1
ATOM 1640 O O . ILE A 1 225 ? -2.564 12.688 9.981 1.00 94.44 225 ILE A O 1
ATOM 1644 N N . ARG A 1 226 ? -1.596 13.644 8.197 1.00 95.00 226 ARG A N 1
ATOM 1645 C CA . ARG A 1 226 ? -2.340 14.897 8.242 1.00 95.00 226 ARG A CA 1
ATOM 1646 C C . ARG A 1 226 ? -3.180 15.061 6.993 1.00 95.00 226 ARG A C 1
ATOM 1648 O O . ARG A 1 226 ? -2.741 14.792 5.877 1.00 95.00 226 ARG A O 1
ATOM 1655 N N . ARG A 1 227 ? -4.409 15.532 7.199 1.00 94.31 227 ARG A N 1
ATOM 1656 C CA . ARG A 1 227 ? -5.356 15.741 6.104 1.00 94.31 227 ARG A CA 1
ATOM 1657 C C . ARG A 1 227 ? -4.933 16.909 5.229 1.00 94.31 227 ARG A C 1
ATOM 1659 O O . ARG A 1 227 ? -4.785 18.027 5.732 1.00 94.31 227 ARG A O 1
ATOM 1666 N N . GLY A 1 228 ? -4.819 16.653 3.933 1.00 94.06 228 GLY A N 1
ATOM 1667 C CA . GLY A 1 228 ? -4.570 17.675 2.924 1.00 94.06 228 GLY A CA 1
ATOM 1668 C C . GLY A 1 228 ? -5.808 18.512 2.606 1.00 94.06 228 GLY A C 1
ATOM 1669 O O . GLY A 1 228 ? -6.928 18.194 3.010 1.00 94.06 228 GLY A O 1
ATOM 1670 N N . SER A 1 229 ? -5.626 19.592 1.844 1.00 93.94 229 SER A N 1
ATOM 1671 C CA . SER A 1 229 ? -6.722 20.484 1.434 1.00 93.94 229 SER A CA 1
ATOM 1672 C C . SER A 1 229 ? -7.742 19.827 0.507 1.00 93.94 229 SER A C 1
ATOM 1674 O O . SER A 1 229 ? -8.885 20.270 0.465 1.00 93.94 229 SER A O 1
ATOM 1676 N N . ASN A 1 230 ? -7.345 18.777 -0.212 1.00 93.44 230 ASN A N 1
ATOM 1677 C CA . ASN A 1 230 ? -8.211 18.015 -1.110 1.00 93.44 230 ASN A CA 1
ATOM 1678 C C . ASN A 1 230 ? -8.773 16.754 -0.454 1.00 93.44 230 ASN A C 1
ATOM 1680 O O . ASN A 1 230 ? -9.497 16.002 -1.105 1.00 93.44 230 ASN A O 1
ATOM 1684 N N . ASN A 1 231 ? -8.462 16.505 0.821 1.00 92.00 231 ASN A N 1
ATOM 1685 C CA . ASN A 1 231 ? -9.102 15.426 1.552 1.00 92.00 231 ASN A CA 1
ATOM 1686 C C . ASN A 1 231 ? -10.627 15.667 1.550 1.00 92.00 231 ASN A C 1
ATOM 1688 O O . ASN A 1 231 ? -11.056 16.760 1.936 1.00 92.00 231 ASN A O 1
ATOM 1692 N N . PRO A 1 232 ? -11.466 14.682 1.178 1.00 89.56 232 PRO A N 1
ATOM 1693 C CA . PRO A 1 232 ? -12.915 14.872 1.114 1.00 89.56 232 PRO A CA 1
ATOM 1694 C C . PRO A 1 232 ? -13.524 15.403 2.419 1.00 89.56 232 PRO A C 1
ATOM 1696 O O . PRO A 1 232 ? -14.409 16.255 2.394 1.00 89.56 232 PRO A O 1
ATOM 1699 N N . LEU A 1 233 ? -13.018 14.972 3.580 1.00 90.62 233 LEU A N 1
ATOM 1700 C CA . LEU A 1 233 ? -13.517 15.453 4.872 1.00 90.62 233 LEU A CA 1
ATOM 1701 C C . LEU A 1 233 ? -13.172 16.926 5.122 1.00 90.62 233 LEU A C 1
ATOM 1703 O O . LEU A 1 233 ? -13.943 17.621 5.785 1.00 90.62 233 LEU A O 1
ATOM 1707 N N . VAL A 1 234 ? -12.050 17.406 4.584 1.00 93.69 234 VAL A N 1
ATOM 1708 C CA . VAL A 1 234 ? -11.664 18.823 4.641 1.00 93.69 234 VAL A CA 1
ATOM 1709 C C . VAL A 1 234 ? -12.505 19.637 3.659 1.00 93.69 234 VAL A C 1
ATOM 1711 O O . VAL A 1 234 ? -13.088 20.646 4.052 1.00 93.69 234 VAL A O 1
ATOM 1714 N N . LEU A 1 235 ? -12.666 19.159 2.420 1.00 91.44 235 LEU A N 1
ATOM 1715 C CA . LEU A 1 235 ? -13.477 19.816 1.387 1.00 91.44 235 LEU A CA 1
ATOM 1716 C C . LEU A 1 235 ? -14.946 19.990 1.800 1.00 91.44 235 LEU A C 1
ATOM 1718 O O . LEU A 1 235 ? -15.534 21.044 1.566 1.00 91.44 235 LEU A O 1
ATOM 1722 N N . PHE A 1 236 ? -15.536 18.991 2.463 1.00 92.50 236 PHE A N 1
ATOM 1723 C CA . PHE A 1 236 ? -16.914 19.062 2.966 1.00 92.50 236 PHE A CA 1
ATOM 1724 C C . PHE A 1 236 ? -17.045 19.746 4.338 1.00 92.50 236 PHE A C 1
ATOM 1726 O O . PHE A 1 236 ? -18.116 19.690 4.952 1.00 92.50 236 PHE A O 1
ATOM 1733 N N . GLY A 1 237 ? -15.971 20.362 4.849 1.00 93.12 237 GLY A N 1
ATOM 1734 C CA . GLY A 1 237 ? -15.965 21.075 6.129 1.00 93.12 237 GLY A CA 1
ATOM 1735 C C . GLY A 1 237 ? -16.266 20.185 7.338 1.00 93.12 237 GLY A C 1
ATOM 1736 O O . GLY A 1 237 ? -16.755 20.671 8.356 1.00 93.12 237 GLY A O 1
ATOM 1737 N N . LYS A 1 238 ? -16.031 18.873 7.224 1.00 92.75 238 LYS A N 1
ATOM 1738 C CA . LYS A 1 238 ? -16.228 17.897 8.307 1.00 92.75 238 LYS A CA 1
ATOM 1739 C C . LYS A 1 238 ? -15.020 17.814 9.231 1.00 92.75 238 LYS A C 1
ATOM 1741 O O . LYS A 1 238 ? -15.185 17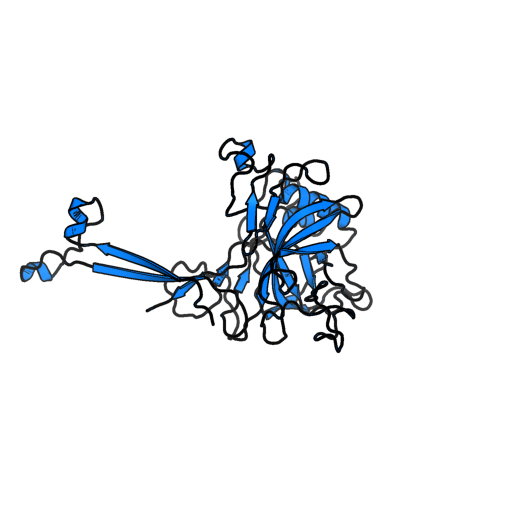.450 10.389 1.00 92.75 238 LYS A O 1
ATOM 1746 N N . MET A 1 239 ? -13.837 18.159 8.726 1.00 93.56 239 MET A N 1
ATOM 1747 C CA . MET A 1 239 ? -12.581 18.191 9.472 1.00 93.56 239 MET A CA 1
ATOM 1748 C C . MET A 1 239 ? -11.749 19.429 9.095 1.00 93.56 239 MET A C 1
ATOM 1750 O O . MET A 1 239 ? -11.796 19.858 7.942 1.00 93.56 239 MET A O 1
ATOM 1754 N N . PRO A 1 240 ? -10.955 20.001 10.019 1.00 94.31 240 PRO A N 1
ATOM 1755 C CA . PRO A 1 240 ? -9.998 21.058 9.690 1.00 94.31 240 PRO A CA 1
ATOM 1756 C C . PRO A 1 240 ? -8.830 20.549 8.830 1.00 94.31 240 PRO A C 1
ATOM 1758 O O . PRO A 1 240 ? -8.387 19.407 8.984 1.00 94.31 240 PRO A O 1
ATOM 1761 N N . LEU A 1 241 ? -8.275 21.423 7.986 1.00 94.81 241 LEU A N 1
ATOM 1762 C CA . LEU A 1 241 ? -7.004 21.187 7.290 1.00 94.81 241 LEU A CA 1
ATOM 1763 C C . LEU A 1 241 ? -5.881 20.872 8.294 1.00 94.81 241 LEU A C 1
ATOM 1765 O O . LEU A 1 241 ? -5.784 21.525 9.333 1.00 94.81 241 LEU A O 1
ATOM 1769 N N . GLY A 1 242 ? -5.029 19.891 7.983 1.00 93.31 242 GLY A N 1
ATOM 1770 C CA . GLY A 1 242 ? -3.878 19.516 8.812 1.00 93.31 242 GLY A CA 1
ATOM 1771 C C . GLY A 1 242 ? -4.227 18.757 10.097 1.00 93.31 242 GLY A C 1
ATOM 1772 O O . GLY A 1 242 ? -3.331 18.450 10.892 1.00 93.31 242 GLY A O 1
ATOM 1773 N N . SER A 1 243 ? -5.511 18.445 10.311 1.00 94.00 243 SER A N 1
ATOM 1774 C CA . SER A 1 243 ? -5.937 17.582 11.413 1.00 94.00 243 SER A CA 1
ATOM 1775 C C . SER A 1 243 ? -5.345 16.172 11.255 1.00 94.00 243 SER A C 1
ATOM 1777 O O . SER A 1 243 ? -5.226 15.692 10.121 1.00 94.00 243 SER A O 1
ATOM 1779 N N . PRO A 1 244 ? -4.960 15.508 12.363 1.00 92.44 244 PRO A N 1
ATOM 1780 C CA . PRO A 1 244 ? -4.514 14.121 12.323 1.00 92.44 244 PRO A CA 1
ATOM 1781 C C . PRO A 1 244 ? -5.583 13.194 11.736 1.00 92.44 244 PRO A C 1
ATOM 1783 O O . PRO A 1 244 ? -6.786 13.388 11.947 1.00 92.44 244 PRO A O 1
ATOM 1786 N N . ALA A 1 245 ? -5.141 12.174 11.011 1.00 86.50 245 ALA A N 1
ATOM 1787 C CA . ALA A 1 245 ? -5.985 11.141 10.441 1.00 86.50 245 ALA A CA 1
ATOM 1788 C C . ALA A 1 245 ? -5.477 9.754 10.846 1.00 86.50 245 ALA A C 1
ATOM 1790 O O . ALA A 1 245 ? -4.313 9.433 10.644 1.00 86.50 245 ALA A O 1
ATOM 1791 N N . GLU A 1 246 ? -6.378 8.922 11.366 1.00 79.44 246 GLU A N 1
ATOM 1792 C CA . GLU A 1 246 ? -6.106 7.500 11.633 1.00 79.44 246 GLU A CA 1
ATOM 1793 C C . GLU A 1 246 ? -6.260 6.637 10.366 1.00 79.44 246 GLU A C 1
ATOM 1795 O O . GLU A 1 246 ? -5.784 5.510 10.300 1.00 79.44 246 GLU A O 1
ATOM 1800 N N . THR A 1 247 ? -6.919 7.178 9.335 1.00 82.44 247 THR A N 1
ATOM 1801 C CA . THR A 1 247 ? -7.165 6.518 8.047 1.00 82.44 247 THR A CA 1
ATOM 1802 C C . THR A 1 247 ? -6.970 7.505 6.900 1.00 82.44 247 THR A C 1
ATOM 1804 O O . THR A 1 247 ? -7.435 8.650 6.984 1.00 82.44 247 THR A O 1
ATOM 1807 N N . SER A 1 248 ? -6.389 7.050 5.791 1.00 89.56 248 SER A N 1
ATOM 1808 C CA . SER A 1 248 ? -6.228 7.844 4.570 1.00 89.56 248 SER A CA 1
ATOM 1809 C C . SER A 1 248 ? -6.372 6.974 3.323 1.00 89.56 248 SER A C 1
ATOM 1811 O O . SER A 1 248 ? -6.005 5.802 3.345 1.00 89.56 248 SER A O 1
ATOM 1813 N N . SER A 1 249 ? -6.878 7.552 2.227 1.00 89.31 249 SER A N 1
ATOM 1814 C CA . SER A 1 249 ? -6.905 6.885 0.918 1.00 89.31 249 SER A CA 1
ATOM 1815 C C . SER A 1 249 ? -5.512 6.753 0.290 1.00 89.31 249 SER A C 1
ATOM 1817 O O . SER A 1 249 ? -5.349 6.005 -0.669 1.00 89.31 249 SER A O 1
ATOM 1819 N N . SER A 1 250 ? -4.510 7.445 0.843 1.00 93.44 250 SER A N 1
ATOM 1820 C CA . SER A 1 250 ? -3.098 7.269 0.500 1.00 93.44 250 SER A CA 1
ATOM 1821 C C . SER A 1 250 ? -2.491 5.982 1.051 1.00 93.44 250 SER A C 1
ATOM 1823 O O . SER A 1 250 ? -1.413 5.605 0.603 1.00 93.44 250 SER A O 1
ATOM 1825 N N . ILE A 1 251 ? -3.149 5.304 1.997 1.00 92.94 251 ILE A N 1
ATOM 1826 C CA . ILE A 1 251 ? -2.689 4.006 2.496 1.00 92.94 251 ILE A CA 1
ATOM 1827 C C . ILE A 1 251 ? -3.135 2.927 1.512 1.00 92.94 251 ILE A C 1
ATOM 1829 O O . ILE A 1 251 ? -4.332 2.767 1.262 1.00 92.94 251 ILE A O 1
ATOM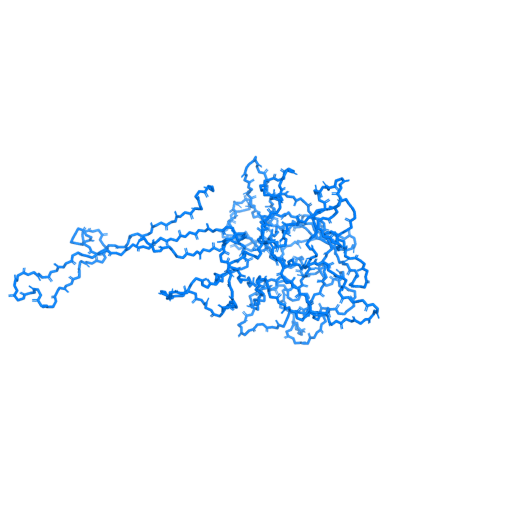 1833 N N . VAL A 1 252 ? -2.180 2.186 0.958 1.00 92.56 252 VAL A N 1
ATOM 1834 C CA . VAL A 1 252 ? -2.456 1.070 0.052 1.00 92.56 252 VAL A CA 1
ATOM 1835 C C . VAL A 1 252 ? -1.669 -0.164 0.433 1.00 92.56 252 VAL A C 1
ATOM 1837 O O . VAL A 1 252 ? -0.556 -0.070 0.945 1.00 92.56 252 VAL A O 1
ATOM 1840 N N . THR A 1 253 ? -2.230 -1.319 0.090 1.00 92.06 253 THR A N 1
ATOM 1841 C CA . THR A 1 253 ? -1.543 -2.599 0.200 1.00 92.06 253 THR A CA 1
ATOM 1842 C C . THR A 1 253 ? -1.083 -3.086 -1.173 1.00 92.06 253 THR A C 1
ATOM 1844 O O . THR A 1 253 ? -1.860 -3.081 -2.135 1.00 92.06 253 THR A O 1
ATOM 1847 N N . ILE A 1 254 ? 0.171 -3.536 -1.244 1.00 93.69 254 ILE A N 1
ATOM 1848 C CA . ILE A 1 254 ? 0.817 -4.100 -2.431 1.00 93.69 254 ILE A CA 1
ATOM 1849 C C . ILE A 1 254 ? 1.286 -5.528 -2.108 1.00 93.69 254 ILE A C 1
ATOM 1851 O O . ILE A 1 254 ? 2.075 -5.701 -1.176 1.00 93.69 254 ILE A O 1
ATOM 1855 N N . PRO A 1 255 ? 0.834 -6.562 -2.836 1.00 93.12 255 PRO A N 1
ATOM 1856 C CA . PRO A 1 255 ? 1.371 -7.911 -2.691 1.00 93.12 255 PRO A CA 1
ATOM 1857 C C . PRO A 1 255 ? 2.857 -7.989 -3.064 1.00 93.12 255 PRO A C 1
ATOM 1859 O O . PRO A 1 255 ? 3.293 -7.460 -4.092 1.00 93.12 255 PRO A O 1
ATOM 1862 N N . LEU A 1 256 ? 3.613 -8.706 -2.232 1.00 94.12 256 LEU A N 1
ATOM 1863 C CA . LEU A 1 256 ? 4.993 -9.101 -2.488 1.00 94.12 256 LEU A CA 1
ATOM 1864 C C . LEU A 1 256 ? 5.016 -10.513 -3.066 1.00 94.12 256 LEU A C 1
ATOM 1866 O O . LEU A 1 256 ? 4.381 -11.416 -2.514 1.00 94.12 256 LEU A O 1
ATOM 1870 N N . TYR A 1 257 ? 5.780 -10.723 -4.133 1.00 93.06 257 TYR A N 1
ATOM 1871 C CA . TYR A 1 257 ? 5.986 -12.049 -4.715 1.00 93.06 257 TYR A CA 1
ATOM 1872 C C . TYR A 1 257 ? 7.448 -12.494 -4.632 1.00 93.06 257 TYR A C 1
ATOM 1874 O O . TYR A 1 257 ? 8.338 -11.693 -4.348 1.00 93.06 257 TYR A O 1
ATOM 1882 N N . ASP A 1 258 ? 7.685 -13.784 -4.864 1.00 88.75 258 ASP A N 1
ATOM 1883 C CA . ASP A 1 258 ? 8.998 -14.445 -4.761 1.00 88.75 258 ASP A CA 1
ATOM 1884 C C . ASP A 1 258 ? 10.136 -13.809 -5.595 1.00 88.75 258 ASP A C 1
ATOM 1886 O O . ASP A 1 258 ? 11.308 -14.017 -5.281 1.00 88.75 258 ASP A O 1
ATOM 1890 N N . GLY A 1 259 ? 9.810 -12.989 -6.598 1.00 90.19 259 GLY A N 1
ATOM 1891 C CA . GLY A 1 259 ? 10.749 -12.144 -7.330 1.00 90.19 259 GLY A CA 1
ATOM 1892 C C . GLY A 1 259 ? 11.236 -12.713 -8.659 1.00 90.19 259 GLY A C 1
ATOM 1893 O O . GLY A 1 259 ? 12.057 -12.067 -9.300 1.00 90.19 259 GLY A O 1
ATOM 1894 N N . HIS A 1 260 ? 10.756 -13.872 -9.121 1.00 89.75 260 HIS A N 1
ATOM 1895 C CA . HIS A 1 260 ? 11.176 -14.399 -10.427 1.00 89.75 260 HIS A CA 1
ATOM 1896 C C . HIS A 1 260 ? 10.691 -13.531 -11.616 1.00 89.75 260 HIS A C 1
ATOM 1898 O O . HIS A 1 260 ? 9.796 -12.694 -11.489 1.00 89.75 260 HIS A O 1
ATOM 1904 N N . VAL A 1 261 ? 11.294 -13.704 -12.800 1.00 90.56 261 VAL A N 1
ATOM 1905 C CA . VAL A 1 261 ? 10.882 -12.981 -14.024 1.00 90.56 261 VAL A CA 1
ATOM 1906 C C . VAL A 1 261 ? 9.460 -13.396 -14.417 1.00 90.56 261 VAL A C 1
ATOM 1908 O O . VAL A 1 261 ? 9.200 -14.586 -14.579 1.00 90.56 261 VAL A O 1
ATOM 1911 N N . LEU A 1 262 ? 8.559 -12.429 -14.613 1.00 89.75 262 LEU A N 1
ATOM 1912 C CA . LEU A 1 262 ? 7.131 -12.691 -14.846 1.00 89.75 262 LEU A CA 1
ATOM 1913 C C . LEU A 1 262 ? 6.802 -13.108 -16.288 1.00 89.75 262 LEU A C 1
ATOM 1915 O O . LEU A 1 262 ? 5.862 -13.864 -16.509 1.00 89.75 262 LEU A O 1
ATOM 1919 N N . CYS A 1 263 ? 7.558 -12.640 -17.281 1.00 88.81 263 CYS A N 1
ATOM 1920 C CA . CYS A 1 263 ? 7.342 -12.986 -18.691 1.00 88.81 263 CYS A CA 1
ATOM 1921 C C . CYS A 1 263 ? 8.630 -13.489 -19.367 1.00 88.81 263 CYS A C 1
ATOM 1923 O O . CYS A 1 263 ? 9.135 -12.858 -20.305 1.00 88.81 263 CYS A O 1
ATOM 1925 N N . PRO A 1 264 ? 9.209 -14.619 -18.919 1.00 83.62 264 PRO A N 1
ATOM 1926 C CA . PRO A 1 264 ? 10.443 -15.129 -19.500 1.00 83.62 264 PRO A CA 1
ATOM 1927 C C . PRO A 1 264 ? 10.227 -15.515 -20.972 1.00 83.62 264 PRO A C 1
ATOM 1929 O O . PRO A 1 264 ? 9.280 -16.214 -21.327 1.00 83.62 264 PRO A O 1
ATOM 1932 N N . GLY A 1 265 ? 11.114 -15.053 -21.859 1.00 79.56 265 GLY A N 1
ATOM 1933 C CA . GLY A 1 265 ? 11.056 -15.404 -23.283 1.00 79.56 265 GLY A CA 1
ATOM 1934 C C . GLY A 1 265 ? 9.825 -14.868 -24.029 1.00 79.56 265 GLY A C 1
ATOM 1935 O O . GLY A 1 265 ? 9.384 -15.500 -24.987 1.00 79.56 265 GLY A O 1
ATOM 1936 N N . ALA A 1 266 ? 9.278 -13.722 -23.605 1.00 76.62 266 ALA A N 1
ATOM 1937 C CA . ALA A 1 266 ? 8.120 -13.052 -24.220 1.00 76.62 266 ALA A CA 1
ATOM 1938 C C . ALA A 1 266 ? 6.775 -13.788 -24.098 1.00 76.62 266 ALA A C 1
ATOM 1940 O O . ALA A 1 266 ? 5.828 -13.474 -24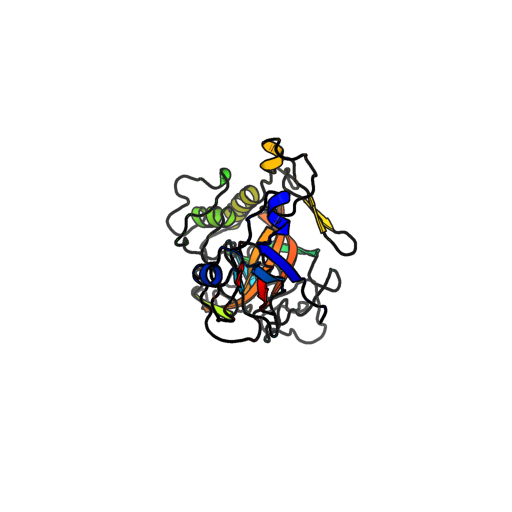.819 1.00 76.62 266 ALA A O 1
ATOM 1941 N N . SER A 1 267 ? 6.674 -14.751 -23.179 1.00 78.38 267 SER A N 1
ATOM 1942 C CA . SER A 1 267 ? 5.414 -15.415 -22.836 1.00 78.38 267 SER A CA 1
ATOM 1943 C C . SER A 1 267 ? 5.008 -15.030 -21.416 1.00 78.38 267 SER A C 1
ATOM 1945 O O . SER A 1 267 ? 5.708 -15.367 -20.466 1.00 78.38 267 SER A O 1
ATOM 1947 N N . CYS A 1 268 ? 3.892 -14.313 -21.286 1.00 75.06 268 CYS A N 1
ATOM 1948 C CA . CYS A 1 268 ? 3.293 -13.958 -19.999 1.00 75.06 268 CYS A CA 1
ATOM 1949 C C . CYS A 1 268 ? 2.225 -14.992 -19.610 1.00 75.06 268 CYS A C 1
ATOM 1951 O O . CYS A 1 268 ? 1.490 -15.467 -20.476 1.00 75.06 268 CYS A O 1
ATOM 1953 N N . GLY A 1 269 ? 2.143 -15.328 -18.322 1.00 68.56 269 GLY A N 1
ATOM 1954 C CA . GLY A 1 269 ? 1.236 -16.353 -17.788 1.00 68.56 269 GLY A CA 1
ATOM 1955 C C . GLY A 1 269 ? 1.934 -17.227 -16.755 1.00 68.56 269 GLY A C 1
ATOM 1956 O O . GLY A 1 269 ? 1.980 -18.449 -16.900 1.00 68.56 269 GLY A O 1
ATOM 1957 N N . THR A 1 270 ? 2.562 -16.588 -15.768 1.00 79.19 270 THR A N 1
ATOM 1958 C CA . THR A 1 270 ? 3.299 -17.274 -14.710 1.00 79.19 270 THR A CA 1
ATOM 1959 C C . THR A 1 270 ? 2.475 -17.335 -13.436 1.00 79.19 270 THR A C 1
ATOM 1961 O O . THR A 1 270 ? 1.763 -16.401 -13.061 1.00 79.19 270 THR A O 1
ATOM 1964 N N . THR A 1 271 ? 2.601 -18.467 -12.757 1.00 89.00 271 THR A N 1
ATOM 1965 C CA . THR A 1 271 ? 2.130 -18.621 -11.392 1.00 89.00 271 THR A CA 1
ATOM 1966 C C . THR A 1 271 ? 3.172 -18.018 -10.459 1.00 89.00 271 THR A C 1
ATOM 1968 O O . THR A 1 271 ? 4.329 -18.441 -10.464 1.00 89.00 271 THR A O 1
ATOM 1971 N N . VAL A 1 272 ? 2.770 -17.052 -9.640 1.00 89.69 272 VAL A N 1
ATOM 1972 C CA . VAL A 1 272 ? 3.628 -16.458 -8.608 1.00 89.69 272 VAL A CA 1
ATOM 1973 C C . VAL A 1 272 ? 3.219 -16.940 -7.232 1.00 89.69 272 VAL A C 1
ATOM 1975 O O . VAL A 1 272 ? 2.042 -17.201 -6.985 1.00 89.69 272 VAL A O 1
ATOM 1978 N N . THR A 1 273 ? 4.179 -17.012 -6.315 1.00 90.50 273 THR A N 1
ATOM 1979 C CA . THR A 1 273 ? 3.874 -17.202 -4.895 1.00 90.50 273 THR A CA 1
ATOM 1980 C C . THR A 1 273 ? 3.826 -15.845 -4.209 1.00 90.50 273 THR A C 1
ATOM 1982 O O . THR A 1 273 ? 4.811 -15.105 -4.244 1.00 90.50 273 THR A O 1
ATOM 1985 N N . ILE A 1 274 ? 2.702 -15.523 -3.567 1.00 90.56 274 ILE A N 1
ATOM 1986 C CA . ILE A 1 274 ? 2.605 -14.351 -2.690 1.00 90.56 274 ILE A CA 1
ATOM 1987 C C . ILE A 1 274 ? 3.365 -14.662 -1.403 1.00 90.56 274 ILE A C 1
ATOM 1989 O O . ILE A 1 274 ? 2.969 -15.552 -0.655 1.00 90.56 274 ILE A O 1
ATOM 1993 N N . VAL A 1 275 ? 4.456 -13.943 -1.148 1.00 90.44 275 VAL A N 1
ATOM 1994 C CA . VAL A 1 275 ? 5.335 -14.152 0.021 1.00 90.44 275 VAL A CA 1
ATOM 1995 C C . VAL A 1 275 ? 5.064 -13.159 1.148 1.00 90.44 275 VAL A C 1
ATOM 1997 O O . VAL A 1 275 ? 5.534 -13.342 2.271 1.00 90.44 275 VAL A O 1
ATOM 2000 N N . GLY A 1 276 ? 4.270 -12.128 0.872 1.00 91.19 276 GLY A N 1
ATOM 2001 C CA . GLY A 1 276 ? 3.901 -11.127 1.853 1.00 91.19 276 GLY A CA 1
ATOM 2002 C C . GLY A 1 276 ? 3.104 -9.984 1.253 1.00 91.19 276 GLY A C 1
ATOM 2003 O O . GLY A 1 276 ? 2.679 -10.025 0.098 1.00 91.19 276 GLY A O 1
ATOM 2004 N N . PHE A 1 277 ? 2.948 -8.931 2.043 1.00 91.94 277 PHE A N 1
ATOM 2005 C CA . PHE A 1 277 ? 2.341 -7.681 1.610 1.00 91.94 277 PHE A CA 1
ATOM 2006 C C . PHE A 1 277 ? 3.084 -6.490 2.201 1.00 91.94 277 PHE A C 1
ATOM 2008 O O . PHE A 1 277 ? 3.574 -6.542 3.333 1.00 91.94 277 PHE A O 1
ATOM 2015 N N . LEU A 1 278 ? 3.100 -5.406 1.437 1.00 93.50 278 LEU A N 1
ATOM 2016 C CA . LEU A 1 278 ? 3.635 -4.108 1.802 1.00 93.50 278 LEU A CA 1
ATOM 2017 C C . LEU A 1 278 ? 2.477 -3.121 1.976 1.00 93.50 278 LEU A C 1
ATOM 2019 O O . LEU A 1 278 ? 1.689 -2.936 1.050 1.00 93.50 278 LEU A O 1
ATOM 2023 N N . GLU A 1 279 ? 2.369 -2.478 3.133 1.00 93.00 279 GLU A N 1
ATOM 2024 C CA . GLU A 1 279 ? 1.460 -1.349 3.334 1.00 93.00 279 GLU A CA 1
ATOM 2025 C C . GLU A 1 279 ? 2.273 -0.080 3.177 1.00 93.00 279 GLU A C 1
ATOM 2027 O O . GLU A 1 279 ? 3.287 0.101 3.856 1.00 93.00 279 GLU A O 1
ATOM 2032 N N . VAL A 1 280 ? 1.839 0.800 2.285 1.00 95.31 280 VAL A N 1
ATOM 2033 C CA . VAL A 1 280 ? 2.544 2.046 2.007 1.00 95.31 280 VAL A CA 1
ATOM 2034 C C . VAL A 1 280 ? 1.607 3.229 2.070 1.00 95.31 280 VAL A C 1
ATOM 2036 O O . VAL A 1 280 ? 0.441 3.145 1.690 1.00 95.31 280 VAL A O 1
ATOM 2039 N N . PHE A 1 281 ? 2.150 4.359 2.500 1.00 95.88 281 PHE A N 1
ATOM 2040 C CA . PHE A 1 281 ? 1.552 5.664 2.312 1.00 95.88 281 PHE A CA 1
ATOM 2041 C C . PHE A 1 281 ? 2.079 6.260 1.012 1.00 95.88 281 PHE A C 1
ATOM 2043 O O . PHE A 1 281 ? 3.258 6.601 0.922 1.00 95.88 281 PHE A O 1
ATOM 2050 N N . ILE A 1 282 ? 1.219 6.401 0.009 1.00 96.06 282 ILE A N 1
ATOM 2051 C CA . ILE A 1 282 ? 1.548 7.127 -1.214 1.00 96.06 282 ILE A CA 1
ATOM 2052 C C . ILE A 1 282 ? 1.512 8.628 -0.916 1.00 96.06 282 ILE A C 1
ATOM 2054 O O . ILE A 1 282 ? 0.449 9.203 -0.670 1.00 96.06 282 ILE A O 1
ATOM 2058 N N . GLU A 1 283 ? 2.674 9.268 -0.983 1.00 94.88 283 GLU A N 1
ATOM 2059 C CA . GLU A 1 283 ? 2.808 10.707 -0.772 1.00 94.88 283 GLU A CA 1
ATOM 2060 C C . GLU A 1 283 ? 2.492 11.489 -2.045 1.00 94.88 283 GLU A C 1
ATOM 2062 O O . GLU A 1 283 ? 1.806 12.512 -1.999 1.00 94.88 283 GLU A O 1
ATOM 2067 N N . SER A 1 284 ? 2.995 11.043 -3.198 1.00 94.88 284 SER A N 1
ATOM 2068 C CA . SER A 1 284 ? 2.768 11.752 -4.454 1.00 94.88 284 SER A CA 1
ATOM 2069 C C . SER A 1 284 ? 2.967 10.873 -5.685 1.00 94.88 284 SER A C 1
ATOM 2071 O O . SER A 1 284 ? 3.552 9.795 -5.628 1.00 94.88 284 SER A O 1
ATOM 2073 N N . VAL A 1 285 ? 2.507 11.359 -6.836 1.00 93.75 285 VAL A N 1
ATOM 2074 C CA . VAL A 1 285 ? 2.913 10.857 -8.149 1.00 93.75 285 VAL A CA 1
ATOM 2075 C C . VAL A 1 285 ? 3.483 11.977 -9.018 1.00 93.75 285 VAL A C 1
ATOM 2077 O O . VAL A 1 285 ? 2.865 13.033 -9.210 1.00 93.75 285 VAL A O 1
ATOM 2080 N N . ARG A 1 286 ? 4.679 11.750 -9.573 1.00 90.62 286 ARG A N 1
ATOM 2081 C CA . ARG A 1 286 ? 5.491 12.774 -10.249 1.00 90.62 286 ARG A CA 1
ATOM 2082 C C . ARG A 1 286 ? 5.602 12.566 -11.752 1.00 90.62 286 ARG A C 1
ATOM 2084 O O . ARG A 1 286 ? 5.798 11.460 -12.243 1.00 90.62 286 ARG A O 1
ATOM 2091 N N . ASN A 1 287 ? 5.547 13.666 -12.496 1.00 84.69 287 ASN A N 1
ATOM 2092 C CA . ASN A 1 287 ? 5.790 13.683 -13.940 1.00 84.69 287 ASN A CA 1
ATOM 2093 C C . ASN A 1 287 ? 7.300 13.687 -14.262 1.00 84.69 287 ASN A C 1
ATOM 2095 O O . ASN A 1 287 ? 8.079 14.175 -13.444 1.00 84.69 287 ASN A O 1
ATOM 2099 N N . PRO A 1 288 ? 7.716 13.249 -15.468 1.00 84.12 288 PRO A N 1
ATOM 2100 C CA . PRO A 1 288 ? 6.880 12.731 -16.561 1.00 84.12 288 PRO A CA 1
ATOM 2101 C C . PRO A 1 288 ? 6.603 11.219 -16.518 1.00 84.12 288 PRO A C 1
ATOM 2103 O O . PRO A 1 288 ? 5.678 10.768 -17.187 1.00 84.12 288 PRO A O 1
ATOM 2106 N N . GLN A 1 289 ? 7.344 10.433 -15.735 1.00 86.38 289 GLN A N 1
ATOM 2107 C CA . GLN A 1 289 ? 7.200 8.968 -15.703 1.00 86.38 289 GLN A CA 1
ATOM 2108 C C . GLN A 1 289 ? 6.072 8.462 -14.789 1.00 86.38 289 GLN A C 1
ATOM 2110 O O . GLN A 1 289 ? 5.929 7.254 -14.634 1.00 86.38 289 GLN A O 1
ATOM 2115 N N . ASN A 1 290 ? 5.287 9.355 -14.173 1.00 90.31 290 ASN A N 1
ATOM 2116 C CA . ASN A 1 290 ? 4.292 9.017 -13.146 1.00 90.31 290 ASN A CA 1
ATOM 2117 C C . ASN A 1 290 ? 4.867 8.067 -12.078 1.00 90.31 290 ASN A C 1
ATOM 2119 O O . ASN A 1 290 ? 4.219 7.103 -11.682 1.00 90.31 290 ASN A O 1
ATOM 2123 N N . THR A 1 291 ? 6.101 8.344 -11.638 1.00 93.12 291 THR A N 1
ATOM 2124 C CA . THR A 1 291 ? 6.729 7.649 -10.506 1.00 93.12 291 THR A CA 1
ATOM 2125 C C . THR A 1 291 ? 5.941 7.955 -9.244 1.00 93.12 291 THR A C 1
ATOM 2127 O O . THR A 1 291 ? 5.620 9.119 -9.002 1.00 93.12 291 THR A O 1
ATOM 2130 N N . VAL A 1 292 ? 5.623 6.916 -8.481 1.00 95.50 292 VAL A N 1
ATOM 2131 C CA . VAL A 1 292 ? 4.836 7.005 -7.255 1.00 95.50 292 VAL A CA 1
ATOM 2132 C C . VAL A 1 292 ? 5.809 7.040 -6.080 1.00 95.50 292 VAL A C 1
ATOM 2134 O O . VAL A 1 292 ? 6.563 6.095 -5.861 1.00 95.50 292 VAL A O 1
ATOM 2137 N N . ASP A 1 293 ? 5.821 8.152 -5.358 1.00 95.38 293 ASP A N 1
ATOM 2138 C CA . ASP A 1 293 ? 6.620 8.328 -4.152 1.00 95.38 293 ASP A CA 1
ATOM 2139 C C . ASP A 1 293 ? 5.814 7.813 -2.962 1.00 95.38 293 ASP A C 1
ATOM 2141 O O . ASP A 1 293 ? 4.659 8.216 -2.768 1.00 95.38 293 ASP A O 1
ATOM 2145 N N . ALA A 1 294 ? 6.399 6.915 -2.176 1.00 96.25 294 ALA A N 1
ATOM 2146 C CA . ALA A 1 294 ? 5.707 6.303 -1.056 1.00 96.25 294 ALA A CA 1
ATOM 2147 C C . ALA A 1 294 ? 6.634 6.034 0.132 1.00 96.25 294 ALA A C 1
ATOM 2149 O O . ALA A 1 294 ? 7.849 5.908 -0.016 1.00 96.25 294 ALA A O 1
ATOM 2150 N N . TYR A 1 295 ? 6.027 5.900 1.307 1.00 95.81 295 TYR A N 1
ATOM 2151 C CA . TYR A 1 295 ? 6.686 5.452 2.528 1.00 95.81 295 TYR A CA 1
ATOM 2152 C C . TYR A 1 295 ? 6.092 4.135 2.999 1.00 95.81 295 TYR A C 1
ATOM 2154 O O . TYR A 1 295 ? 4.871 3.992 3.050 1.00 95.81 295 TYR A O 1
ATOM 2162 N N . ILE A 1 296 ? 6.939 3.190 3.387 1.00 94.62 296 ILE A N 1
ATOM 2163 C CA . ILE A 1 296 ? 6.491 1.918 3.957 1.00 94.62 296 ILE A CA 1
ATOM 2164 C C . ILE A 1 296 ? 5.926 2.168 5.360 1.00 94.62 296 ILE A C 1
ATOM 2166 O O . ILE A 1 296 ? 6.598 2.746 6.211 1.00 94.62 296 ILE A O 1
ATOM 2170 N N . LEU A 1 297 ? 4.693 1.735 5.611 1.00 92.00 297 LEU A N 1
ATOM 2171 C CA . LEU A 1 297 ? 4.049 1.790 6.927 1.00 92.00 297 LEU A CA 1
ATOM 2172 C C . LEU A 1 297 ? 4.164 0.466 7.673 1.00 92.00 297 LEU A C 1
ATOM 2174 O O . LEU A 1 297 ? 4.313 0.455 8.893 1.00 92.00 297 LEU A O 1
ATOM 2178 N N . SER A 1 298 ? 4.086 -0.642 6.939 1.00 89.81 298 SER A N 1
ATOM 2179 C CA . SER A 1 298 ? 4.157 -1.987 7.494 1.00 89.81 298 SER A CA 1
ATOM 2180 C C . SER A 1 298 ? 4.551 -2.997 6.421 1.00 89.81 298 SER A C 1
ATOM 2182 O O . SER A 1 298 ? 4.318 -2.795 5.228 1.00 89.81 298 SER A O 1
ATOM 2184 N N . VAL A 1 299 ? 5.118 -4.110 6.869 1.00 89.94 299 VAL A N 1
ATOM 2185 C CA . VAL A 1 299 ? 5.385 -5.298 6.059 1.00 89.94 299 VAL A CA 1
ATOM 2186 C C . VAL A 1 299 ? 4.759 -6.478 6.781 1.00 89.94 299 VAL A C 1
ATOM 2188 O O . VAL A 1 299 ? 4.801 -6.556 8.008 1.00 89.94 299 VAL A O 1
ATOM 2191 N N . SER A 1 300 ? 4.170 -7.392 6.023 1.00 88.25 300 SER A N 1
ATOM 2192 C CA . SER A 1 300 ? 3.644 -8.649 6.544 1.00 88.25 300 SER A CA 1
ATOM 2193 C C . SER A 1 300 ? 4.196 -9.808 5.730 1.00 88.25 300 SER A C 1
ATOM 2195 O O . SER A 1 300 ? 4.232 -9.734 4.501 1.00 88.25 300 SER A O 1
ATOM 2197 N N . GLY A 1 301 ? 4.641 -10.859 6.413 1.00 87.25 301 GLY A N 1
ATOM 2198 C CA . GLY A 1 301 ? 5.106 -12.089 5.779 1.00 87.25 301 GLY A CA 1
ATOM 2199 C C . GLY A 1 301 ? 4.100 -13.226 5.915 1.00 87.25 301 GLY A C 1
ATOM 2200 O O . GLY A 1 301 ? 3.190 -13.187 6.751 1.00 87.25 301 GLY A O 1
ATOM 2201 N N . CYS A 1 302 ? 4.263 -14.259 5.092 1.00 78.12 302 CYS A N 1
ATOM 2202 C CA . CYS A 1 302 ? 3.417 -15.448 5.145 1.00 78.12 302 CYS A CA 1
ATOM 2203 C C . CYS A 1 302 ? 3.901 -16.382 6.244 1.00 78.12 302 CYS A C 1
ATOM 2205 O O . CYS A 1 302 ? 4.757 -17.224 6.004 1.00 78.12 302 CYS A O 1
ATOM 2207 N N . GLY A 1 303 ? 3.381 -16.199 7.458 1.00 66.50 303 GLY A N 1
ATOM 2208 C CA . GLY A 1 303 ? 3.744 -17.018 8.611 1.00 66.50 303 GLY A CA 1
ATOM 2209 C C . GLY A 1 303 ? 3.733 -18.526 8.341 1.00 66.50 303 GLY A C 1
ATOM 2210 O O . GLY A 1 303 ? 2.962 -19.036 7.532 1.00 66.50 303 GLY A O 1
ATOM 2211 N N . SER A 1 304 ? 4.570 -19.261 9.070 1.00 57.09 304 SER A N 1
ATOM 2212 C CA . SER A 1 304 ? 4.809 -20.707 8.932 1.00 57.09 304 SER A CA 1
ATOM 2213 C C . SER A 1 304 ? 3.644 -21.618 9.394 1.00 57.09 304 SER A C 1
ATOM 2215 O O . SER A 1 304 ? 3.762 -22.846 9.403 1.00 57.09 304 SER A O 1
ATOM 2217 N N . GLY A 1 305 ? 2.496 -21.046 9.778 1.00 49.47 305 GLY A N 1
ATOM 2218 C CA . GLY A 1 305 ? 1.410 -21.721 10.496 1.00 49.47 305 GLY A CA 1
ATOM 2219 C C . GLY A 1 305 ? 0.197 -22.165 9.665 1.00 49.47 305 GLY A C 1
ATOM 2220 O O . GLY A 1 305 ? -0.896 -21.682 9.923 1.00 49.47 305 GLY A O 1
ATOM 2221 N N . GLY A 1 306 ? 0.364 -23.141 8.761 1.00 42.94 306 GLY A N 1
ATOM 2222 C CA . GLY A 1 306 ? -0.671 -24.133 8.393 1.00 42.94 306 GLY A CA 1
ATOM 2223 C C . GLY A 1 306 ? -1.812 -23.763 7.414 1.00 42.94 306 GLY A C 1
ATOM 2224 O O . GLY A 1 306 ? -2.526 -22.797 7.616 1.00 42.94 306 GLY A O 1
ATOM 2225 N N . SER A 1 307 ? -1.997 -24.653 6.418 1.00 42.88 307 SER A N 1
ATOM 2226 C CA . SER A 1 307 ? -3.143 -24.988 5.526 1.00 42.88 307 SER A CA 1
ATOM 2227 C C . SER A 1 307 ? -4.127 -23.920 5.005 1.00 42.88 307 SER A C 1
ATOM 2229 O O . SER A 1 307 ? -4.536 -23.003 5.698 1.00 42.88 307 SER A O 1
ATOM 2231 N N . ALA A 1 308 ? -4.573 -24.157 3.759 1.00 45.25 308 ALA A N 1
ATOM 2232 C CA . ALA A 1 308 ? -5.508 -23.370 2.950 1.00 45.25 308 ALA A CA 1
ATOM 2233 C C . ALA A 1 308 ? -6.523 -22.529 3.742 1.00 45.25 308 ALA A C 1
ATOM 2235 O O . ALA A 1 308 ? -7.334 -23.027 4.523 1.00 45.25 308 ALA A O 1
ATOM 2236 N N . VAL A 1 309 ? -6.471 -21.235 3.468 1.00 55.84 309 VAL A N 1
ATOM 2237 C CA . VAL A 1 309 ? -7.210 -20.189 4.153 1.00 55.84 309 VAL A CA 1
ATOM 2238 C C . VAL A 1 309 ? -8.572 -19.967 3.500 1.00 55.84 309 VAL A C 1
ATOM 2240 O O . VAL A 1 309 ? -8.657 -19.835 2.281 1.00 55.84 309 VAL A O 1
ATOM 2243 N N . ASN A 1 310 ? -9.631 -19.843 4.304 1.00 54.41 310 ASN A N 1
ATOM 2244 C CA . ASN A 1 310 ? -10.929 -19.382 3.822 1.00 54.41 310 ASN A CA 1
ATOM 2245 C C . ASN A 1 310 ? -11.065 -17.864 4.016 1.00 54.41 310 ASN A C 1
ATOM 2247 O O . ASN A 1 310 ? -11.404 -17.397 5.096 1.00 54.41 310 ASN A O 1
ATOM 2251 N N . CYS A 1 311 ? -10.821 -17.088 2.961 1.00 61.25 311 CYS A N 1
ATOM 2252 C CA . CYS A 1 311 ? -10.947 -15.629 3.009 1.00 61.25 311 CYS A CA 1
ATOM 2253 C C . CYS A 1 311 ? -12.387 -15.115 2.880 1.00 61.25 311 CYS A C 1
ATOM 2255 O O . CYS A 1 311 ? -12.571 -13.900 2.812 1.00 61.25 311 CYS A O 1
ATOM 2257 N N . ASN A 1 312 ? -13.392 -15.995 2.836 1.00 53.03 312 ASN A N 1
ATOM 2258 C CA . ASN A 1 312 ? -14.801 -15.610 2.713 1.00 53.03 312 ASN A CA 1
ATOM 2259 C C . ASN A 1 312 ? -15.492 -15.376 4.060 1.00 53.03 312 ASN A C 1
ATOM 2261 O O . ASN A 1 312 ? -16.644 -14.945 4.081 1.00 53.03 312 ASN A O 1
ATOM 2265 N N . GLU A 1 313 ? -14.819 -15.628 5.182 1.00 46.25 313 GLU A N 1
ATOM 2266 C CA . GLU A 1 313 ? -15.376 -15.305 6.489 1.00 46.25 313 GLU A CA 1
ATOM 2267 C C . GLU A 1 313 ? -15.125 -13.821 6.788 1.00 46.25 313 GLU A C 1
ATOM 2269 O O . GLU A 1 313 ? -14.014 -13.358 7.048 1.00 46.25 313 GLU A O 1
ATOM 2274 N N . SER A 1 314 ? -16.197 -13.027 6.727 1.00 42.69 314 SER A N 1
ATOM 2275 C CA . SER A 1 314 ? -16.358 -11.997 7.742 1.00 42.69 314 SER A CA 1
ATOM 2276 C C . SER A 1 314 ? -16.474 -12.759 9.056 1.00 42.69 314 SER A C 1
ATOM 2278 O O . SER A 1 314 ? -17.475 -13.445 9.254 1.00 42.69 314 SER A O 1
ATOM 2280 N N . ASP A 1 315 ? -15.458 -12.710 9.911 1.00 39.84 315 ASP A N 1
ATOM 2281 C CA . ASP A 1 315 ? -15.525 -13.271 11.261 1.00 39.84 315 ASP A CA 1
ATOM 2282 C C . ASP A 1 315 ? -16.568 -12.499 12.083 1.00 39.84 315 ASP A C 1
ATOM 2284 O O . ASP A 1 315 ? -16.254 -11.650 12.918 1.00 39.84 315 ASP A O 1
ATOM 2288 N N . THR A 1 316 ? -17.844 -12.752 11.813 1.00 34.88 316 THR A N 1
ATOM 2289 C CA . THR A 1 316 ? -18.968 -12.246 12.591 1.00 34.88 316 THR A CA 1
ATOM 2290 C C . THR A 1 316 ? -19.379 -13.218 13.685 1.00 34.88 316 THR A C 1
ATOM 2292 O O . THR A 1 316 ? -20.089 -12.795 14.590 1.00 34.88 316 THR A O 1
ATOM 2295 N N . GLU A 1 317 ? -18.918 -14.473 13.700 1.00 32.94 317 GLU A N 1
ATOM 2296 C CA . GLU A 1 317 ? -19.313 -15.422 14.747 1.00 32.94 317 GLU A CA 1
ATOM 2297 C C . GLU A 1 317 ? -18.229 -16.458 15.069 1.00 32.94 317 GLU A C 1
ATOM 2299 O O . GLU A 1 317 ? -18.000 -17.372 14.295 1.00 32.94 317 GLU A O 1
ATOM 2304 N N . GLY A 1 318 ? -17.621 -16.348 16.259 1.00 35.44 318 GLY A N 1
ATOM 2305 C CA . GLY A 1 318 ? -17.379 -17.443 17.222 1.00 35.44 318 GLY A CA 1
ATOM 2306 C C . GLY A 1 318 ? -16.771 -18.794 16.793 1.00 35.44 318 GLY A C 1
ATOM 2307 O O . GLY A 1 318 ? -16.730 -19.700 17.634 1.00 35.44 318 GLY A O 1
ATOM 2308 N N . GLY A 1 319 ? -16.297 -18.961 15.561 1.00 31.66 319 GLY A N 1
ATOM 2309 C CA . GLY A 1 319 ? -15.766 -20.202 15.003 1.00 31.66 319 GLY A CA 1
ATOM 2310 C C . GLY A 1 319 ? -14.426 -20.601 15.617 1.00 31.66 319 GLY A C 1
ATOM 2311 O O . GLY A 1 319 ? -13.617 -19.769 16.007 1.00 31.66 319 GLY A O 1
ATOM 2312 N N . ALA A 1 320 ? -14.211 -21.906 15.767 1.00 36.81 320 ALA A N 1
ATOM 2313 C CA . ALA A 1 320 ? -13.051 -22.500 16.432 1.00 36.81 320 ALA A CA 1
ATOM 2314 C C . ALA A 1 320 ? -11.842 -22.734 15.500 1.00 36.81 320 ALA A C 1
ATOM 2316 O O . ALA A 1 320 ? -10.964 -23.531 15.828 1.00 36.81 320 ALA A O 1
ATOM 2317 N N . SER A 1 321 ? -11.782 -22.086 14.339 1.00 38.56 321 SER A N 1
ATOM 2318 C CA . SER A 1 321 ? -10.672 -22.215 13.395 1.00 38.56 321 SER A CA 1
ATOM 2319 C C . SER A 1 321 ? -9.674 -21.084 13.606 1.00 38.56 321 SER A C 1
ATOM 2321 O O . SER A 1 321 ? -10.021 -19.916 13.496 1.00 38.56 321 SER A O 1
ATOM 2323 N N . GLY A 1 322 ? -8.405 -21.424 13.847 1.00 42.56 322 GLY A N 1
ATOM 2324 C CA . GLY A 1 322 ? -7.269 -20.507 13.689 1.00 42.56 322 GLY A CA 1
ATOM 2325 C C . GLY A 1 322 ? -7.013 -20.155 12.217 1.00 42.56 322 GLY A C 1
ATOM 2326 O O . GLY A 1 322 ? -5.880 -20.254 11.758 1.00 42.56 322 GLY A O 1
ATOM 2327 N N . GLY A 1 323 ? -8.080 -19.846 11.478 1.00 50.34 323 GLY A N 1
ATOM 2328 C CA . GLY A 1 323 ? -8.066 -19.433 10.081 1.00 50.34 323 GLY A CA 1
ATOM 2329 C C . GLY A 1 323 ? -7.690 -17.961 9.956 1.00 50.34 323 GLY A C 1
ATOM 2330 O O . GLY A 1 323 ? -7.714 -17.221 10.939 1.00 50.34 323 GLY A O 1
ATOM 2331 N N . ALA A 1 324 ? -7.267 -17.556 8.759 1.00 49.31 324 ALA A N 1
ATOM 2332 C CA . ALA A 1 324 ? -6.774 -16.208 8.528 1.00 49.31 324 ALA A CA 1
ATOM 2333 C C . ALA A 1 324 ? -7.776 -15.135 8.919 1.00 49.31 324 ALA A C 1
ATOM 2335 O O . ALA A 1 324 ? -8.977 -15.257 8.700 1.00 49.31 324 ALA A O 1
ATOM 2336 N N . VAL A 1 325 ? -7.228 -14.026 9.391 1.00 55.06 325 VAL A N 1
ATOM 2337 C CA . VAL A 1 325 ? -8.007 -12.826 9.639 1.00 55.06 325 VAL A CA 1
ATOM 2338 C C . VAL A 1 325 ? -8.109 -12.051 8.332 1.00 55.06 325 VAL A C 1
ATOM 2340 O O . VAL A 1 325 ? -7.092 -11.652 7.758 1.00 55.06 325 VAL A O 1
ATOM 2343 N N . GLY A 1 326 ? -9.335 -11.827 7.863 1.00 50.75 326 GLY A N 1
ATOM 2344 C CA . GLY A 1 326 ? -9.592 -10.892 6.776 1.00 50.75 326 GLY A CA 1
ATOM 2345 C C . GLY A 1 326 ? -9.379 -9.464 7.259 1.00 50.75 326 GLY A C 1
ATOM 2346 O O . GLY A 1 326 ? -10.142 -8.976 8.094 1.00 50.75 326 GLY A O 1
ATOM 2347 N N . THR A 1 327 ? -8.369 -8.779 6.734 1.00 51.38 327 THR A N 1
ATOM 2348 C CA . THR A 1 327 ? -8.242 -7.341 6.944 1.00 51.38 327 THR A CA 1
ATOM 2349 C C . THR A 1 327 ? -8.989 -6.595 5.843 1.00 51.38 327 THR A C 1
ATOM 2351 O O . THR A 1 327 ? -9.083 -7.048 4.698 1.00 51.38 327 THR A O 1
ATOM 2354 N N . GLY A 1 328 ? -9.555 -5.429 6.176 1.00 56.25 328 GLY A N 1
ATOM 2355 C CA . GLY A 1 328 ? -9.831 -4.418 5.149 1.00 56.25 328 GLY A CA 1
ATOM 2356 C C . GLY A 1 328 ? -8.523 -4.008 4.455 1.00 56.25 328 GLY A C 1
ATOM 2357 O O . GLY A 1 328 ? -7.491 -4.627 4.671 1.00 56.25 328 GLY A O 1
ATOM 2358 N N . GLY A 1 329 ? -8.508 -2.936 3.663 1.00 54.97 329 GLY A N 1
ATOM 2359 C CA . GLY A 1 329 ? -7.295 -2.505 2.937 1.00 54.97 329 GLY A CA 1
ATOM 2360 C C . GLY A 1 329 ? -6.022 -2.204 3.761 1.00 54.97 329 GLY A C 1
ATOM 2361 O O . GLY A 1 329 ? -5.052 -1.743 3.166 1.00 54.97 329 GLY A O 1
ATOM 2362 N N . GLN A 1 330 ? -6.021 -2.435 5.082 1.00 64.62 330 GLN A N 1
ATOM 2363 C CA . GLN A 1 330 ? -4.895 -2.272 6.005 1.00 64.62 330 GLN A CA 1
ATOM 2364 C C . GLN A 1 330 ? -4.237 -3.612 6.386 1.00 64.62 330 GLN A C 1
ATOM 2366 O O . GLN A 1 330 ? -4.910 -4.637 6.473 1.00 64.62 330 GLN A O 1
ATOM 2371 N N . LEU A 1 331 ? -2.936 -3.606 6.689 1.00 69.88 331 LEU A N 1
ATOM 2372 C CA . LEU A 1 331 ? -2.126 -4.804 6.985 1.00 69.88 331 LEU A CA 1
ATOM 2373 C C . LEU A 1 331 ? -2.031 -5.206 8.461 1.00 69.88 331 LEU A C 1
ATOM 2375 O O . LEU A 1 331 ? -1.259 -6.102 8.804 1.00 69.88 331 LEU A O 1
ATOM 2379 N N . VAL A 1 332 ? -2.804 -4.576 9.344 1.00 71.56 332 VAL A N 1
ATOM 2380 C CA . VAL A 1 332 ? -2.830 -4.927 10.771 1.00 71.56 332 VAL A CA 1
ATOM 2381 C C . VAL A 1 332 ? -4.062 -5.788 11.073 1.00 71.56 332 VAL A C 1
ATOM 2383 O O . VAL A 1 332 ? -5.145 -5.245 11.308 1.00 71.56 332 VAL A O 1
ATOM 2386 N N . PRO A 1 333 ? -3.946 -7.129 11.070 1.00 67.62 333 PRO A N 1
ATOM 2387 C CA . PRO A 1 333 ? -5.043 -8.006 11.450 1.00 67.62 333 PRO A CA 1
ATOM 2388 C C . PRO A 1 333 ? -5.351 -7.960 12.940 1.00 67.62 333 PRO A C 1
ATOM 2390 O O . PRO A 1 333 ? -4.471 -7.810 13.789 1.00 67.62 333 PRO A O 1
ATOM 2393 N N . VAL A 1 334 ? -6.628 -8.185 13.243 1.00 70.81 334 VAL A N 1
ATOM 2394 C CA . VAL A 1 334 ? -7.160 -8.327 14.597 1.00 70.81 334 VAL A CA 1
ATOM 2395 C C . VAL A 1 334 ? -7.779 -9.712 14.749 1.00 70.81 334 VAL A C 1
ATOM 2397 O O . VAL A 1 334 ? -8.684 -10.066 14.002 1.00 70.81 334 VAL A O 1
ATOM 2400 N N . ARG A 1 335 ? -7.334 -10.490 15.739 1.00 69.12 335 ARG A N 1
ATOM 2401 C CA . ARG A 1 335 ? -7.939 -11.789 16.086 1.00 69.12 335 ARG A CA 1
ATOM 2402 C C . ARG A 1 335 ? -8.580 -11.762 17.464 1.00 69.12 335 ARG A C 1
ATOM 2404 O O . ARG A 1 335 ? -8.103 -11.068 18.361 1.00 69.12 335 ARG A O 1
ATOM 2411 N N . LEU A 1 336 ? -9.618 -12.567 17.665 1.00 72.12 336 LEU A N 1
ATOM 2412 C CA . LEU A 1 336 ? -10.179 -12.807 18.994 1.00 72.12 336 LEU A CA 1
ATOM 2413 C C . LEU A 1 336 ? -9.310 -13.804 19.773 1.00 72.12 336 LEU A C 1
ATOM 2415 O O . LEU A 1 336 ? -8.925 -14.852 19.259 1.00 72.12 336 LEU A O 1
ATOM 2419 N N . ILE A 1 337 ? -9.040 -13.491 21.036 1.00 75.81 337 ILE A N 1
ATOM 2420 C CA . ILE A 1 337 ? -8.342 -14.346 21.995 1.00 75.81 337 ILE A CA 1
ATOM 2421 C C . ILE A 1 337 ? -9.357 -14.812 23.037 1.00 75.81 337 ILE A C 1
ATOM 2423 O O . ILE A 1 337 ? -10.014 -13.999 23.692 1.00 75.81 337 ILE A O 1
ATOM 2427 N N . ARG A 1 338 ? -9.482 -16.131 23.204 1.00 65.50 338 ARG A N 1
ATOM 2428 C CA . ARG A 1 338 ? -10.218 -16.708 24.335 1.00 65.50 338 ARG A CA 1
ATOM 2429 C C . ARG A 1 338 ? -9.269 -16.808 25.530 1.00 65.50 338 ARG A C 1
ATOM 2431 O O . ARG A 1 338 ? -8.162 -17.320 25.371 1.00 65.50 338 ARG A O 1
ATOM 2438 N N . ASN A 1 339 ? -9.707 -16.302 26.682 1.00 57.88 339 ASN A N 1
ATOM 2439 C CA . ASN A 1 339 ? -9.032 -16.491 27.970 1.00 57.88 339 ASN A CA 1
ATOM 2440 C C . ASN A 1 339 ? -9.488 -17.791 28.633 1.00 57.88 339 ASN A C 1
ATOM 2442 O O . ASN A 1 339 ? -10.667 -18.163 28.423 1.00 57.88 339 ASN A O 1
#

Sequence (339 aa):
MPNNPRITVTVQRTAASRDAGFAPPVPTFFGKAIGIAEVDVSAVATAEAYTPGDGQPPVCVGCIKPWIMPNCDPNHDTESDSLSPFCPPGTDLYVNADGSILHTGIAPNGVVGQFINLKYGDPHDAPAPSQFYPIQIPPGDTPEICPECAQNPGGSEGPGAALYRHNIACCNTNRLVCGQQVDIEMETGNMVGPTGQGVRCLIHQGPGLSGGQDNIEFGANDYTIRRGSNNPLVLFGKMPLGSPAETSSSIVTIPLYDGHVLCPGASCGTTVTIVGFLEVFIESVRNPQNTVDAYILSVSGCGSGGSAVNCNESDTEGGASGGAVGTGGQLVPVRLIRN

Foldseek 3Di:
DPAFDKDKDKDKADCVCVVVPDHHFAADDVCVVVPRGGDIDMDMWMKGWDFAFAPAFWAKEFLAAQWEAAQKAQLDADPDDELAPQEDHRIHGCAHPQFHGDQDAPPPSHQFQDKAWQADDDLQDRGYHNYIFGWDDQADPDDKAADPLLDDDPCRDDAALSVNLSSLRITRGDIDIAQDWDWTDGRDDQNQVSLLSSLCNLQVAQPDFRRFGWDWDDDPHDIWIFHGCRRPCNVVVVDPGRDTDPDGSQWAKHFYWNRGRQQHPNRHTDTTHGFWIWIWRFRGFDPDRRTTIIGTRGIGGGYNDDDDADLPDPPPDDDPDSGHAHDYRDSTGMDMDDD

Radius of gyration: 23.13 Å; chains: 1; bounding box: 68×46×69 Å

pLDDT: mean 80.43, std 14.56, range [31.66, 96.25]